Protein AF-A0A1M5BVP9-F1 (afdb_monomer)

Nearest PDB structures (foldseek):
  1k90-assembly1_B  TM=4.520E-01  e=4.157E+00  Bacillus anthracis

InterPro domains:
  IPR059270 Domain of unknown function DUF8226 [PF26677] (107-232)

Foldseek 3Di:
DPPVLVVLLVVLVVLLVLLVVLCVQQVEPLSVLVSVLSVVVSVVCVVDVPDDSVLNVVCCVQFRVLLSVLSVVLSVVLVVVVVVLVVLLVVLVVLLVVLVVVDDPCLVVVQVVLLVQQLVLLLVLVVCLVVVHQDGDCCSNVVNCVPPVVFFAAAPDDCVLQDDDDADFDDRPQATEGPVNNVLCVVLSSRKHWQHWHAYPNWIKTKIDRPPDPWIWIQTPVNNYIDIGDPVSVVVDDRHGTDTPSVVSSVVSVVVSVVSVVVSSVSSNDDDPLVVVLSVVSVVVSPPPCPVVCSVVDDDDPPSSCSSVVVVPPD

Sequence (315 aa):
MNDEAVNILSQSKRRLTKLKLLADFFENVDIISIYIKTDSIHTLFLENKTLDYSKLELFHLQYTDSLIELLTKIKRQKENDMLAVINEIDVNRKYISGFEEKQSYGFETDRKMYSGNFSHHLKRLYQDLTENKFTVNWDDVLYFHKKYAAEFYRSEVDEELLKPDAFPAYHYQDYQIERKLLGRLNIQNFKVRFMCGYAISGNEYELFKIFQSEDFFIFDLEGHKMYLTDPKKMEKLNTAPNESNRRIIINQLKKKNEELEEAMYERKRTLPEQVTAVLKDYIKNLENTDIISKIFDINEETNILRAMLNLNLNN

Mean predicted aligned error: 11.22 Å

Radius of gyration: 37.55 Å; Cα contacts (8 Å, |Δi|>4): 306; chains: 1; bounding box: 74×40×98 Å

Structure (mmCIF, N/CA/C/O backbone):
data_AF-A0A1M5BVP9-F1
#
_entry.id   AF-A0A1M5BVP9-F1
#
loop_
_atom_site.group_PDB
_atom_site.id
_atom_site.type_symbol
_atom_site.label_atom_id
_atom_site.label_alt_id
_atom_site.label_comp_id
_atom_site.label_asym_id
_atom_site.label_entity_id
_atom_site.label_seq_id
_atom_site.pdbx_PDB_ins_code
_atom_site.Cartn_x
_atom_site.Cartn_y
_atom_site.Cartn_z
_atom_site.occupancy
_atom_site.B_iso_or_equiv
_atom_site.auth_seq_id
_atom_site.auth_comp_id
_atom_site.auth_asym_id
_atom_site.auth_atom_id
_atom_site.pdbx_PDB_model_num
ATOM 1 N N . MET A 1 1 ? 32.935 23.050 -52.239 1.00 58.62 1 MET A N 1
ATOM 2 C CA . MET A 1 1 ? 32.651 21.653 -51.844 1.00 58.62 1 MET A CA 1
ATOM 3 C C . MET A 1 1 ? 31.724 21.097 -52.898 1.00 58.62 1 MET A C 1
ATOM 5 O O . MET A 1 1 ? 30.868 21.848 -53.338 1.00 58.62 1 MET A O 1
ATOM 9 N N . ASN A 1 2 ? 31.942 19.859 -53.336 1.00 73.81 2 ASN A N 1
ATOM 10 C CA . ASN A 1 2 ? 31.044 19.181 -54.270 1.00 73.81 2 ASN A CA 1
ATOM 11 C C . ASN A 1 2 ? 29.637 19.078 -53.636 1.00 73.81 2 ASN A C 1
ATOM 13 O O . ASN A 1 2 ? 29.553 18.807 -52.435 1.00 73.81 2 ASN A O 1
ATOM 17 N N . ASP A 1 3 ? 28.562 19.306 -54.396 1.00 79.12 3 ASP A N 1
ATOM 18 C CA . ASP A 1 3 ? 27.173 19.277 -53.887 1.00 79.12 3 ASP A CA 1
ATOM 19 C C . ASP A 1 3 ? 26.833 17.926 -53.230 1.00 79.12 3 ASP A C 1
ATOM 21 O O . ASP A 1 3 ? 26.111 17.851 -52.234 1.00 79.12 3 ASP A O 1
ATOM 25 N N . GLU A 1 4 ? 27.450 16.857 -53.728 1.00 81.88 4 GLU A N 1
ATOM 26 C CA . GLU A 1 4 ? 27.368 15.504 -53.184 1.00 81.88 4 GLU A CA 1
ATOM 27 C C . GLU A 1 4 ? 27.944 15.389 -51.760 1.00 81.88 4 GLU A C 1
ATOM 29 O O . GLU A 1 4 ? 27.306 14.821 -50.874 1.00 81.88 4 GLU A O 1
ATOM 34 N N . ALA A 1 5 ? 29.095 16.013 -51.489 1.00 83.25 5 ALA A N 1
ATOM 35 C CA . ALA A 1 5 ? 29.716 16.010 -50.162 1.00 83.25 5 ALA A CA 1
ATOM 36 C C . ALA A 1 5 ? 28.863 16.761 -49.127 1.00 83.25 5 ALA A C 1
ATOM 38 O O . ALA A 1 5 ? 28.745 16.340 -47.975 1.00 83.25 5 ALA A O 1
ATOM 39 N N . VAL A 1 6 ? 28.236 17.868 -49.543 1.00 87.25 6 VAL A N 1
ATOM 40 C CA . VAL A 1 6 ? 27.310 18.636 -48.697 1.00 87.25 6 VAL A CA 1
ATOM 41 C C . VAL A 1 6 ? 26.083 17.792 -48.342 1.00 87.25 6 VAL A C 1
ATOM 43 O O . VAL A 1 6 ? 25.646 17.788 -47.188 1.00 87.25 6 VAL A O 1
ATOM 46 N N . ASN A 1 7 ? 25.550 17.043 -49.310 1.00 91.00 7 ASN A N 1
ATOM 47 C CA . ASN A 1 7 ? 24.419 16.148 -49.090 1.00 91.00 7 ASN A CA 1
ATOM 48 C C . ASN A 1 7 ? 24.773 15.008 -48.116 1.00 91.00 7 ASN A C 1
ATOM 50 O O . ASN A 1 7 ? 24.062 14.817 -47.127 1.00 91.00 7 ASN A O 1
ATOM 54 N N . ILE A 1 8 ? 25.897 14.313 -48.325 1.00 89.50 8 ILE A N 1
ATOM 55 C CA . ILE A 1 8 ? 26.344 13.203 -47.462 1.00 89.50 8 ILE A CA 1
ATOM 56 C C . ILE A 1 8 ? 26.551 13.671 -46.015 1.00 89.50 8 ILE A C 1
ATOM 58 O O . ILE A 1 8 ? 26.038 13.053 -45.081 1.00 89.50 8 ILE A O 1
ATOM 62 N N . LEU A 1 9 ? 27.226 14.806 -45.799 1.00 90.31 9 LEU A N 1
ATOM 63 C CA . LEU A 1 9 ? 27.411 15.366 -44.454 1.00 90.31 9 LEU A CA 1
ATOM 64 C C . LEU A 1 9 ? 26.076 15.719 -43.781 1.00 90.31 9 LEU A C 1
ATOM 66 O O . LEU A 1 9 ? 25.890 15.468 -42.588 1.00 90.31 9 LEU A O 1
ATOM 70 N N . SER A 1 10 ? 25.118 16.261 -44.537 1.00 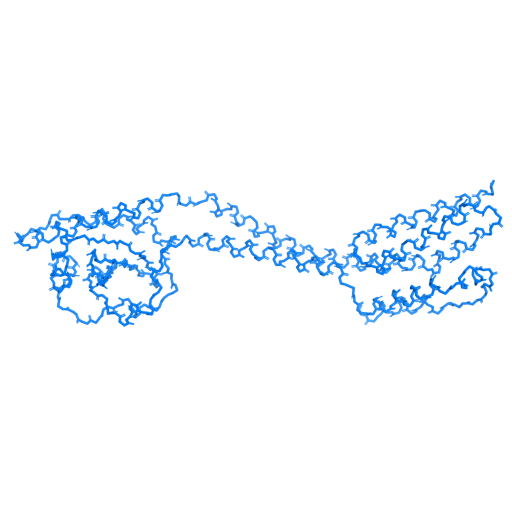93.25 10 SER A N 1
ATOM 71 C CA . SER A 1 10 ? 23.777 16.552 -44.020 1.00 93.25 10 SER A CA 1
ATOM 72 C C . SER A 1 10 ? 23.041 15.279 -43.586 1.00 93.25 10 SER A C 1
ATOM 74 O O . SER A 1 10 ? 22.445 15.235 -42.505 1.00 93.25 10 SER A O 1
ATOM 76 N N . GLN A 1 11 ? 23.112 14.214 -44.388 1.00 93.12 11 GLN A N 1
ATOM 77 C CA . GLN A 1 11 ? 22.495 12.923 -44.068 1.00 93.12 11 GLN A CA 1
ATOM 78 C C . GLN A 1 11 ? 23.166 12.240 -42.874 1.00 93.12 11 GLN A C 1
ATOM 80 O O . GLN A 1 11 ? 22.475 11.770 -41.968 1.00 93.12 11 GLN A O 1
ATOM 85 N N . SER A 1 12 ? 24.496 12.266 -42.817 1.00 93.25 12 SER A N 1
ATOM 86 C CA . SER A 1 12 ? 25.286 11.805 -41.675 1.00 93.25 12 SER A CA 1
ATOM 87 C C . SER A 1 12 ? 24.832 12.474 -40.368 1.00 93.25 12 SER A C 1
ATOM 89 O O . SER A 1 12 ? 24.485 11.793 -39.400 1.00 93.25 12 SER A O 1
ATOM 91 N N . LYS A 1 13 ? 24.659 13.803 -40.368 1.00 94.38 13 LYS A N 1
ATOM 92 C CA . LYS A 1 13 ? 24.144 14.550 -39.207 1.00 94.38 13 LYS A CA 1
ATOM 93 C C . LYS A 1 13 ? 22.719 14.142 -38.802 1.00 94.38 13 LYS A C 1
ATOM 95 O O . LYS A 1 13 ? 22.396 14.078 -37.612 1.00 94.38 13 LYS A O 1
ATOM 100 N N . ARG A 1 14 ? 21.847 13.835 -39.771 1.00 95.69 14 ARG A N 1
ATOM 101 C CA . ARG A 1 14 ? 20.493 13.313 -39.491 1.00 95.69 14 ARG A CA 1
ATOM 102 C C . ARG A 1 14 ? 20.544 11.939 -38.818 1.00 95.69 14 ARG A C 1
ATOM 104 O O . ARG A 1 14 ? 19.781 11.709 -37.880 1.00 95.69 14 ARG A O 1
ATOM 111 N N . ARG A 1 15 ? 21.438 11.046 -39.257 1.00 94.75 15 ARG A N 1
ATOM 112 C CA . ARG A 1 15 ? 21.651 9.726 -38.632 1.00 94.75 15 ARG A CA 1
ATOM 113 C C . ARG A 1 15 ? 22.170 9.866 -37.203 1.00 94.75 15 ARG A C 1
ATOM 115 O O . ARG A 1 15 ? 21.601 9.259 -36.301 1.00 94.75 15 ARG A O 1
ATOM 122 N N . LEU A 1 16 ? 23.146 10.747 -36.977 1.00 95.25 16 LEU A N 1
ATOM 123 C CA . LEU A 1 16 ? 23.653 11.062 -35.637 1.00 95.25 16 LEU A CA 1
ATOM 124 C C . LEU A 1 16 ? 22.563 11.571 -34.698 1.00 95.25 16 LEU A C 1
ATOM 126 O O . LEU A 1 16 ? 22.487 11.137 -33.555 1.00 95.25 16 LEU A O 1
ATOM 130 N N . THR A 1 17 ? 21.673 12.433 -35.190 1.00 96.44 17 THR A N 1
ATOM 131 C CA . THR A 1 17 ? 20.549 12.937 -34.387 1.00 96.44 17 THR A CA 1
ATOM 132 C C . THR A 1 17 ? 19.628 11.797 -33.941 1.00 96.44 17 THR A C 1
ATOM 134 O O . THR A 1 17 ? 19.237 11.739 -32.778 1.00 96.44 17 THR A O 1
ATOM 137 N N . LYS A 1 18 ? 19.311 10.853 -34.839 1.00 95.81 18 LYS A N 1
ATOM 138 C CA . LYS A 1 18 ? 18.511 9.666 -34.494 1.00 95.81 18 LYS A CA 1
ATOM 139 C C . LYS A 1 18 ? 19.230 8.768 -33.489 1.00 95.81 18 LYS A C 1
ATOM 141 O O . LYS A 1 18 ? 18.615 8.333 -32.520 1.00 95.81 18 LYS A O 1
ATOM 146 N N . LEU A 1 19 ? 20.520 8.512 -33.705 1.00 93.94 19 LEU A N 1
ATOM 147 C CA . LEU A 1 19 ? 21.328 7.684 -32.813 1.00 93.94 19 LEU A CA 1
ATOM 148 C C . LEU A 1 19 ? 21.453 8.311 -31.418 1.00 93.94 19 LEU A C 1
ATOM 150 O O . LEU A 1 19 ? 21.352 7.591 -30.431 1.00 93.94 19 LEU A O 1
ATOM 154 N N . LYS A 1 20 ? 21.573 9.641 -31.329 1.00 95.56 20 LYS A N 1
ATOM 155 C CA . LYS A 1 20 ? 21.568 10.379 -30.061 1.00 95.56 20 LYS A CA 1
ATOM 156 C C . LYS A 1 20 ? 20.273 10.163 -29.282 1.00 95.56 20 LYS A C 1
ATOM 158 O O . LYS A 1 20 ? 20.323 9.779 -28.124 1.00 95.56 20 LYS A O 1
ATOM 163 N N . LEU A 1 21 ? 19.118 10.334 -29.931 1.00 95.94 21 LEU A N 1
ATOM 164 C CA . LEU A 1 21 ? 17.814 10.111 -29.293 1.00 95.94 21 LEU A CA 1
ATOM 165 C C . LEU A 1 21 ? 17.655 8.673 -28.779 1.00 95.94 21 LEU A C 1
ATOM 167 O O . LEU A 1 21 ? 17.033 8.448 -27.745 1.00 95.94 21 LEU A O 1
ATOM 171 N N . LEU A 1 22 ? 18.209 7.694 -29.501 1.00 94.06 22 LEU A N 1
ATOM 172 C CA . LEU A 1 22 ? 18.225 6.299 -29.064 1.00 94.06 22 LEU A CA 1
ATOM 173 C C . LEU A 1 22 ? 19.179 6.098 -27.879 1.00 94.06 22 LEU A C 1
ATOM 175 O O . LEU A 1 22 ? 18.798 5.443 -26.916 1.00 94.06 22 LEU A O 1
ATOM 179 N N . ALA A 1 23 ? 20.376 6.685 -27.909 1.00 92.94 23 ALA A N 1
ATOM 180 C CA . ALA A 1 23 ? 21.320 6.642 -26.794 1.00 92.94 23 ALA A CA 1
ATOM 181 C C . ALA A 1 23 ? 20.721 7.255 -25.517 1.00 92.94 23 ALA A C 1
ATOM 183 O O . ALA A 1 23 ? 20.777 6.627 -24.461 1.00 92.94 23 ALA A O 1
ATOM 184 N N . ASP A 1 24 ? 20.066 8.412 -25.639 1.00 93.44 24 ASP A N 1
ATOM 185 C CA . ASP A 1 24 ? 19.365 9.089 -24.544 1.00 93.44 24 ASP A CA 1
ATOM 186 C C . ASP A 1 24 ? 18.175 8.257 -24.030 1.00 93.44 24 ASP A C 1
ATOM 188 O O . ASP A 1 24 ? 17.891 8.241 -22.836 1.00 93.44 24 ASP A O 1
ATOM 192 N N . PHE A 1 25 ? 17.476 7.531 -24.912 1.00 93.19 25 PHE A N 1
ATOM 193 C CA . PHE A 1 25 ? 16.406 6.624 -24.498 1.00 93.19 25 PHE A CA 1
ATOM 194 C C . PHE A 1 25 ? 16.932 5.382 -23.780 1.00 93.19 25 PHE A C 1
ATOM 196 O O . PHE A 1 25 ? 16.303 4.939 -22.836 1.00 93.19 25 PHE A O 1
ATOM 203 N N . PHE A 1 26 ? 18.023 4.758 -24.212 1.00 91.12 26 PHE A N 1
ATOM 204 C CA . PHE A 1 26 ? 18.490 3.531 -23.557 1.00 91.12 26 PHE A CA 1
ATOM 205 C C . PHE A 1 26 ? 19.353 3.801 -22.326 1.00 91.12 26 PHE A C 1
ATOM 207 O O . PHE A 1 26 ? 19.448 2.926 -21.470 1.00 91.12 26 PHE A O 1
ATOM 214 N N . GLU A 1 27 ? 19.992 4.973 -22.248 1.00 91.12 27 GLU A N 1
ATOM 215 C CA . GLU A 1 27 ? 20.934 5.353 -21.184 1.00 91.12 27 GLU A CA 1
ATOM 216 C C . GLU A 1 27 ? 22.003 4.274 -20.928 1.00 91.12 27 GLU A C 1
ATOM 218 O O . GLU A 1 27 ? 22.479 4.067 -19.812 1.00 91.12 27 GLU A O 1
ATOM 223 N N . ASN A 1 28 ? 22.356 3.543 -21.986 1.00 90.06 28 ASN A N 1
ATOM 224 C CA . ASN A 1 28 ? 23.252 2.403 -21.938 1.00 90.06 28 ASN A CA 1
ATOM 225 C C . ASN A 1 28 ? 24.654 2.828 -22.390 1.00 90.06 28 ASN A C 1
ATOM 227 O O . ASN A 1 28 ? 24.812 3.450 -23.442 1.00 90.06 28 ASN A O 1
ATOM 231 N N . VAL A 1 29 ? 25.670 2.460 -21.605 1.00 89.62 29 VAL A N 1
ATOM 232 C CA . VAL A 1 29 ? 27.068 2.870 -21.815 1.00 89.62 29 VAL A CA 1
ATOM 233 C C . VAL A 1 29 ? 27.592 2.471 -23.198 1.00 89.62 29 VAL A C 1
ATOM 235 O O . VAL A 1 29 ? 28.258 3.277 -23.848 1.00 89.62 29 VAL A O 1
ATOM 238 N N . ASP A 1 30 ? 27.250 1.276 -23.682 1.00 88.38 30 ASP A N 1
ATOM 239 C CA . ASP A 1 30 ? 27.723 0.771 -24.972 1.00 88.38 30 ASP A CA 1
ATOM 240 C C . ASP A 1 30 ? 27.124 1.583 -26.132 1.00 88.38 30 ASP A C 1
ATOM 242 O O . ASP A 1 30 ? 27.839 2.019 -27.035 1.00 88.38 30 ASP A O 1
ATOM 246 N N . ILE A 1 31 ? 25.820 1.880 -26.078 1.00 89.94 31 ILE A N 1
ATOM 247 C CA . ILE A 1 31 ? 25.140 2.694 -27.102 1.00 89.94 31 ILE A CA 1
ATOM 248 C C . ILE A 1 31 ? 25.674 4.133 -27.099 1.00 89.94 31 ILE A C 1
ATOM 250 O O . ILE A 1 31 ? 25.921 4.704 -28.164 1.00 89.94 31 ILE A O 1
ATOM 254 N N . ILE A 1 32 ? 25.891 4.715 -25.915 1.00 91.38 32 ILE A N 1
ATOM 255 C CA . ILE A 1 32 ? 26.468 6.059 -25.773 1.00 91.38 32 ILE A CA 1
ATOM 256 C C . ILE A 1 32 ? 27.887 6.097 -26.361 1.00 91.38 32 ILE A C 1
ATOM 258 O O . ILE A 1 32 ? 28.214 7.013 -27.117 1.00 91.38 32 ILE A O 1
ATOM 262 N N . SER A 1 33 ? 28.713 5.083 -26.083 1.00 90.12 33 SER A N 1
ATOM 263 C CA . SER A 1 33 ? 30.064 4.952 -26.647 1.00 90.12 33 SER A CA 1
ATOM 264 C C . SER A 1 33 ? 30.040 4.896 -28.179 1.00 90.12 33 SER A C 1
ATOM 266 O O . SER A 1 33 ? 30.785 5.615 -28.850 1.00 90.12 33 SER A O 1
ATOM 268 N N . ILE A 1 34 ? 29.123 4.111 -28.752 1.00 88.69 34 ILE A N 1
ATOM 269 C CA . ILE A 1 34 ? 28.922 4.023 -30.203 1.00 88.69 34 ILE A CA 1
ATOM 270 C C . ILE A 1 34 ? 28.531 5.377 -30.801 1.00 88.69 34 ILE A C 1
ATOM 272 O O . ILE A 1 34 ? 29.088 5.776 -31.829 1.00 88.69 34 ILE A O 1
ATOM 276 N N . TYR A 1 35 ? 27.600 6.093 -30.167 1.00 93.19 35 TYR A N 1
ATOM 277 C CA . TYR A 1 35 ? 27.202 7.430 -30.598 1.00 93.19 35 TYR A CA 1
ATOM 278 C C . TYR A 1 35 ? 28.404 8.384 -30.644 1.00 93.19 35 TYR A C 1
ATOM 280 O O . TYR A 1 35 ? 28.656 8.981 -31.690 1.00 93.19 35 TYR A O 1
ATOM 288 N N . ILE A 1 36 ? 29.186 8.461 -29.560 1.00 90.38 36 ILE A N 1
ATOM 289 C CA . ILE A 1 36 ? 30.362 9.343 -29.459 1.00 90.38 36 ILE A CA 1
ATOM 290 C C . ILE A 1 36 ? 31.377 9.044 -30.570 1.00 90.38 36 ILE A C 1
ATOM 292 O O . ILE A 1 36 ? 31.907 9.960 -31.201 1.00 90.38 36 ILE A O 1
ATOM 296 N N . LYS A 1 37 ? 31.637 7.763 -30.852 1.00 87.94 37 LYS A N 1
ATOM 297 C CA . LYS A 1 37 ? 32.575 7.368 -31.916 1.00 87.94 37 LYS A CA 1
ATOM 298 C C . LYS A 1 37 ? 32.053 7.702 -33.305 1.00 87.94 37 LYS A C 1
ATOM 300 O O . LYS A 1 37 ? 32.804 8.202 -34.136 1.00 87.94 37 LYS A O 1
ATOM 305 N N . THR A 1 38 ? 30.766 7.474 -33.547 1.00 89.62 38 THR A N 1
ATOM 306 C CA . THR A 1 38 ? 30.117 7.816 -34.822 1.00 89.62 38 THR A CA 1
ATOM 307 C C . THR A 1 38 ? 30.162 9.333 -35.064 1.00 89.62 38 THR A C 1
ATOM 309 O O . THR A 1 38 ? 30.444 9.769 -36.179 1.00 89.62 38 THR A O 1
ATOM 312 N N . ASP A 1 39 ? 29.945 10.142 -34.021 1.00 92.25 39 ASP A N 1
ATOM 313 C CA . ASP A 1 39 ? 30.032 11.611 -34.071 1.00 92.25 39 ASP A CA 1
ATOM 314 C C . ASP A 1 39 ? 31.471 12.098 -34.308 1.00 92.25 39 ASP A C 1
ATOM 316 O O . ASP A 1 39 ? 31.718 13.009 -35.101 1.00 92.25 39 ASP A O 1
ATOM 320 N N . SER A 1 40 ? 32.445 11.416 -33.701 1.00 88.62 40 SER A N 1
ATOM 321 C CA . SER A 1 40 ? 33.870 11.678 -33.930 1.00 88.62 40 SER A CA 1
ATOM 322 C C . SER A 1 40 ? 34.271 11.400 -35.386 1.00 88.62 40 SER A C 1
ATOM 324 O O . SER A 1 40 ? 34.960 12.216 -35.998 1.00 88.62 40 SER A O 1
ATOM 326 N N . ILE A 1 41 ? 33.793 10.295 -35.977 1.00 86.88 41 ILE A N 1
ATOM 327 C CA . ILE A 1 41 ? 34.005 9.976 -37.401 1.00 86.88 41 ILE A CA 1
ATOM 328 C C . ILE A 1 41 ? 33.385 11.063 -38.287 1.00 86.88 41 ILE A C 1
ATOM 330 O O . ILE A 1 41 ? 34.056 11.581 -39.175 1.00 86.88 41 ILE A O 1
ATOM 334 N N . HIS A 1 42 ? 32.136 11.464 -38.034 1.00 90.00 42 HIS A N 1
ATOM 335 C CA . HIS A 1 42 ? 31.496 12.553 -38.780 1.00 90.00 42 HIS A CA 1
ATOM 336 C C . HIS A 1 42 ? 32.310 13.852 -38.724 1.00 90.00 42 HIS A C 1
ATOM 338 O O . HIS A 1 42 ? 32.553 14.477 -39.757 1.00 90.00 42 HIS A O 1
ATOM 344 N N . THR A 1 43 ? 32.758 14.234 -37.526 1.00 89.44 43 THR A N 1
ATOM 345 C CA . THR A 1 43 ? 33.544 15.453 -37.297 1.00 89.44 43 THR A CA 1
ATOM 346 C C . THR A 1 43 ? 34.861 15.416 -38.074 1.00 89.44 43 THR A C 1
ATOM 348 O O . THR A 1 43 ? 35.208 16.390 -38.739 1.00 89.44 43 THR A O 1
ATOM 351 N N . LEU A 1 44 ? 35.535 14.264 -38.122 1.00 87.19 44 LEU A N 1
ATOM 352 C CA . LEU A 1 44 ? 36.759 14.078 -38.904 1.00 87.19 44 LEU A CA 1
ATOM 353 C C . LEU A 1 44 ? 36.547 14.330 -40.410 1.00 87.19 44 LEU A C 1
ATOM 355 O O . LEU A 1 44 ? 37.388 14.970 -41.045 1.00 87.19 44 LEU A O 1
ATOM 359 N N . PHE A 1 45 ? 35.427 13.881 -40.984 1.00 88.00 45 PHE A N 1
ATOM 360 C CA . PHE A 1 45 ? 35.070 14.155 -42.386 1.00 88.00 45 PHE A CA 1
ATOM 361 C C . PHE A 1 45 ? 34.598 15.597 -42.625 1.00 88.00 45 PHE A C 1
ATOM 363 O O . PHE A 1 45 ? 34.765 16.139 -43.722 1.00 88.00 45 PHE A O 1
ATOM 370 N N . LEU A 1 46 ? 34.011 16.236 -41.612 1.00 87.38 46 LEU A N 1
ATOM 371 C CA . LEU A 1 46 ? 33.622 17.644 -41.670 1.00 87.38 46 LEU A CA 1
ATOM 372 C C . LEU A 1 46 ? 34.853 18.565 -41.706 1.00 87.38 46 LEU A C 1
ATOM 374 O O . LEU A 1 46 ? 34.878 19.532 -42.472 1.00 87.38 46 LEU A O 1
ATOM 378 N N . GLU A 1 47 ? 35.871 18.254 -40.904 1.00 88.25 47 GLU A N 1
ATOM 379 C CA . GLU A 1 47 ? 37.102 19.040 -40.778 1.00 88.25 47 GLU A CA 1
ATOM 380 C C . GLU A 1 47 ? 38.075 18.812 -41.949 1.00 88.25 47 GLU A C 1
ATOM 382 O O . GLU A 1 47 ? 38.730 19.755 -42.401 1.00 88.25 47 GLU A O 1
ATOM 387 N N . ASN A 1 48 ? 38.129 17.596 -42.508 1.00 84.56 48 ASN A N 1
ATOM 388 C CA . ASN A 1 48 ? 39.084 17.227 -43.558 1.00 84.56 48 ASN A CA 1
ATOM 389 C C . ASN A 1 48 ? 38.429 17.102 -44.943 1.00 84.56 48 ASN A C 1
ATOM 391 O O . ASN A 1 48 ? 37.968 16.039 -45.354 1.00 84.56 48 ASN A O 1
ATOM 395 N N . LYS A 1 49 ? 38.473 18.189 -45.723 1.00 79.25 49 LYS A N 1
ATOM 396 C CA . LYS A 1 49 ? 37.865 18.265 -47.071 1.00 79.25 49 LYS A CA 1
ATOM 397 C C . LYS A 1 49 ? 38.572 17.446 -48.159 1.00 79.25 49 LYS A C 1
ATOM 399 O O . LYS A 1 49 ? 38.096 17.414 -49.290 1.00 79.25 49 LYS A O 1
ATOM 404 N N . THR A 1 50 ? 39.717 16.844 -47.847 1.00 79.62 50 THR A N 1
ATOM 405 C CA . THR A 1 50 ? 40.495 15.983 -48.753 1.00 79.62 50 THR A CA 1
ATOM 406 C C . THR A 1 50 ? 40.034 14.527 -48.729 1.00 79.62 50 THR A C 1
ATOM 408 O O . THR A 1 50 ? 40.478 13.735 -49.557 1.00 79.62 50 THR A O 1
ATOM 411 N N . LEU A 1 51 ? 39.166 14.169 -47.782 1.00 80.44 51 LEU A N 1
ATOM 412 C CA . LEU A 1 51 ? 38.634 12.823 -47.633 1.00 80.44 51 LEU A CA 1
ATOM 413 C C . LEU A 1 51 ? 37.539 12.534 -48.662 1.00 80.44 51 LEU A C 1
ATOM 415 O O . LEU A 1 51 ? 36.760 13.409 -49.038 1.00 80.44 51 LEU A O 1
ATOM 419 N N . ASP A 1 52 ? 37.461 11.275 -49.088 1.00 83.69 52 ASP A N 1
ATOM 420 C CA . ASP A 1 52 ? 36.393 10.796 -49.963 1.00 83.69 52 ASP A CA 1
ATOM 421 C C . ASP A 1 52 ? 35.106 10.593 -49.156 1.00 83.69 52 ASP A C 1
ATOM 423 O O . ASP A 1 52 ? 34.969 9.628 -48.412 1.00 83.69 52 ASP A O 1
ATOM 427 N N . TYR A 1 53 ? 34.148 11.505 -49.305 1.00 85.75 53 TYR A N 1
ATOM 428 C CA . TYR A 1 53 ? 32.874 11.470 -48.583 1.00 85.75 53 TYR A CA 1
ATOM 429 C C . TYR A 1 53 ? 32.033 10.215 -48.867 1.00 85.75 53 TYR A C 1
ATOM 431 O O . TYR A 1 53 ? 31.232 9.830 -48.015 1.00 85.75 53 TYR A O 1
ATOM 439 N N . SER A 1 54 ? 32.244 9.523 -49.991 1.00 83.75 54 SER A N 1
ATOM 440 C CA . SER A 1 54 ? 31.558 8.259 -50.312 1.00 83.75 54 SER A CA 1
ATOM 441 C C . SER A 1 54 ? 31.834 7.186 -49.256 1.00 83.75 54 SER A C 1
ATOM 443 O O . SER A 1 54 ? 30.977 6.364 -48.940 1.00 83.75 54 SER A O 1
ATOM 445 N N . LYS A 1 55 ? 33.017 7.239 -48.642 1.00 82.50 55 LYS A N 1
ATOM 446 C CA . LYS A 1 55 ? 33.434 6.348 -47.559 1.00 82.50 55 LYS A CA 1
ATOM 447 C C . LYS A 1 55 ? 32.660 6.566 -46.263 1.00 82.50 55 LYS A C 1
ATOM 449 O O . LYS A 1 55 ? 32.338 5.600 -45.574 1.00 82.50 55 LYS A O 1
ATOM 454 N N . LEU A 1 56 ? 32.319 7.817 -45.951 1.00 84.94 56 LEU A N 1
ATOM 455 C CA . LEU A 1 56 ? 31.451 8.137 -44.817 1.00 84.94 56 LEU A CA 1
ATOM 456 C C . LEU A 1 56 ? 30.037 7.590 -45.042 1.00 84.94 56 LEU A C 1
ATOM 458 O O . LEU A 1 56 ? 29.431 7.043 -44.122 1.00 84.94 56 LEU A O 1
ATOM 462 N N . GLU A 1 57 ? 29.522 7.702 -46.268 1.00 85.81 57 GLU A N 1
ATOM 463 C CA . GLU A 1 57 ? 28.210 7.148 -46.609 1.00 85.81 57 GLU A CA 1
ATOM 464 C C . GLU A 1 57 ? 28.209 5.615 -46.534 1.00 85.81 57 GLU A C 1
ATOM 466 O O . GLU A 1 57 ? 27.314 5.038 -45.919 1.00 85.81 57 GLU A O 1
ATOM 471 N N . LEU A 1 58 ? 29.247 4.950 -47.056 1.00 81.38 58 LEU A N 1
ATOM 472 C CA . LEU A 1 58 ? 29.412 3.497 -46.932 1.00 81.38 58 LEU A CA 1
ATOM 473 C C . LEU A 1 58 ? 29.456 3.043 -45.471 1.00 81.38 58 LEU A C 1
ATOM 475 O O . LEU A 1 58 ? 28.774 2.083 -45.114 1.00 81.38 58 LEU A O 1
ATOM 479 N N . PHE A 1 59 ? 30.196 3.754 -44.617 1.00 82.56 59 PHE A N 1
ATOM 480 C CA . PHE A 1 59 ? 30.208 3.487 -43.182 1.00 82.56 59 PHE A CA 1
ATOM 481 C C . PHE A 1 59 ? 28.794 3.564 -42.589 1.00 82.56 59 PHE A C 1
ATOM 483 O O . PHE A 1 59 ? 28.365 2.656 -41.876 1.00 82.56 59 PHE A O 1
ATOM 490 N N . HIS A 1 60 ? 28.026 4.605 -42.908 1.00 85.88 60 HIS A N 1
ATOM 491 C CA . HIS A 1 60 ? 26.669 4.728 -42.389 1.00 85.88 60 HIS A CA 1
ATOM 492 C C . HIS A 1 60 ? 25.732 3.621 -42.870 1.00 85.88 60 HIS A C 1
ATOM 494 O O . HIS A 1 60 ? 25.008 3.060 -42.046 1.00 85.88 60 HIS A O 1
ATOM 500 N N . LEU A 1 61 ? 25.781 3.274 -44.157 1.00 81.06 61 LEU A N 1
ATOM 501 C CA . LEU A 1 61 ? 24.963 2.206 -44.731 1.00 81.06 61 LEU A CA 1
ATOM 502 C C . LEU A 1 61 ? 25.286 0.842 -44.110 1.00 81.06 61 LEU A C 1
ATOM 504 O O . LEU A 1 61 ? 24.383 0.062 -43.810 1.00 81.06 61 LEU A O 1
ATOM 508 N N . GLN A 1 62 ? 26.569 0.556 -43.890 1.00 73.00 62 GLN A N 1
ATOM 509 C CA . GLN A 1 62 ? 27.017 -0.726 -43.345 1.00 73.00 62 GLN A CA 1
ATOM 510 C C . GLN A 1 62 ? 26.788 -0.844 -41.834 1.00 73.00 62 GLN A C 1
ATOM 512 O O . GLN A 1 62 ? 26.493 -1.930 -41.341 1.00 73.00 62 GLN A O 1
ATOM 517 N N . TYR A 1 63 ? 26.927 0.253 -41.092 1.00 75.50 63 TYR A N 1
ATOM 518 C CA . TYR A 1 63 ? 27.047 0.198 -39.634 1.00 75.50 63 TYR A CA 1
ATOM 519 C C . TYR A 1 63 ? 25.947 0.984 -38.922 1.00 75.50 63 TYR A C 1
ATOM 521 O O . TYR A 1 63 ? 25.233 0.444 -38.077 1.00 75.50 63 TYR A O 1
ATOM 529 N N . THR A 1 64 ? 25.779 2.261 -39.262 1.00 83.81 64 THR A N 1
ATOM 530 C CA . THR A 1 64 ? 24.892 3.158 -38.509 1.00 83.81 64 THR A CA 1
ATOM 531 C C . THR A 1 64 ? 23.412 2.878 -38.763 1.00 83.81 64 THR A C 1
ATOM 533 O O . THR A 1 64 ? 22.630 2.853 -37.814 1.00 83.81 64 THR A O 1
ATOM 536 N N . ASP A 1 65 ? 23.013 2.651 -40.015 1.00 84.31 65 ASP A N 1
ATOM 537 C CA . ASP A 1 65 ? 21.600 2.500 -40.381 1.00 84.31 65 ASP A CA 1
ATOM 538 C C . ASP A 1 65 ? 21.002 1.206 -39.804 1.00 84.31 65 ASP A C 1
ATOM 540 O O . ASP A 1 65 ? 19.927 1.238 -39.199 1.00 84.31 65 ASP A O 1
ATOM 544 N N . SER A 1 66 ? 21.748 0.098 -39.873 1.00 78.38 66 SER A N 1
ATOM 545 C CA . SER A 1 66 ? 21.338 -1.193 -39.296 1.00 78.38 66 SER A CA 1
ATOM 546 C C . SER A 1 66 ? 21.219 -1.136 -37.769 1.00 78.38 66 SER A C 1
ATOM 548 O O . SER A 1 66 ? 20.271 -1.667 -37.186 1.00 78.38 66 SER A O 1
ATOM 550 N N . LEU A 1 67 ? 22.148 -0.441 -37.102 1.00 82.81 67 LEU A N 1
ATOM 551 C CA . LEU A 1 67 ? 22.087 -0.238 -35.657 1.00 82.81 67 LEU A CA 1
ATOM 552 C C . LEU A 1 67 ? 20.876 0.615 -35.254 1.00 82.81 67 LEU A C 1
ATOM 554 O O . LEU A 1 67 ? 20.171 0.274 -34.303 1.00 82.81 67 LEU A O 1
ATOM 558 N N . ILE A 1 68 ? 20.618 1.712 -35.975 1.00 88.62 68 ILE A N 1
ATOM 559 C CA . ILE A 1 68 ? 19.450 2.569 -35.733 1.00 88.62 68 ILE A CA 1
ATOM 560 C C . ILE A 1 68 ? 18.160 1.759 -35.874 1.00 88.62 68 ILE A C 1
ATOM 562 O O . ILE A 1 68 ? 17.269 1.897 -35.034 1.00 88.62 68 ILE A O 1
ATOM 566 N N . GLU A 1 69 ? 18.045 0.914 -36.898 1.00 86.06 69 GLU A N 1
ATOM 567 C CA . GLU A 1 69 ? 16.869 0.069 -37.110 1.00 86.06 69 GLU A CA 1
ATOM 568 C C . GLU A 1 69 ? 16.647 -0.907 -35.946 1.00 86.06 69 GLU A C 1
ATOM 570 O O . GLU A 1 69 ? 15.555 -0.936 -35.365 1.00 86.06 69 GLU A O 1
ATOM 575 N N . LEU A 1 70 ? 17.695 -1.634 -35.540 1.00 83.25 70 LEU A N 1
ATOM 576 C CA . LEU A 1 70 ? 17.651 -2.565 -34.411 1.00 83.25 70 LEU A CA 1
ATOM 577 C C . LEU A 1 70 ? 17.209 -1.866 -33.118 1.00 83.25 70 LEU A C 1
ATOM 579 O O . LEU A 1 70 ? 16.242 -2.283 -32.475 1.00 83.25 70 LEU A O 1
ATOM 583 N N . LEU A 1 71 ? 17.885 -0.774 -32.756 1.00 86.88 71 LEU A N 1
ATOM 584 C CA . LEU A 1 71 ? 17.586 -0.009 -31.547 1.00 86.88 71 LEU A CA 1
ATOM 585 C C . LEU A 1 71 ? 16.181 0.605 -31.590 1.00 86.88 71 LEU A C 1
ATOM 587 O O . LEU A 1 71 ? 15.495 0.633 -30.570 1.00 86.88 71 LEU A O 1
ATOM 591 N N . THR A 1 72 ? 15.710 1.043 -32.761 1.00 90.56 72 THR A N 1
ATOM 592 C CA . THR A 1 72 ? 14.343 1.562 -32.931 1.00 90.56 72 THR A CA 1
ATOM 593 C C . THR A 1 72 ? 13.296 0.473 -32.699 1.00 90.56 72 THR A C 1
ATOM 595 O O . THR A 1 72 ? 12.285 0.731 -32.043 1.00 90.56 72 THR A O 1
ATOM 598 N N . LYS A 1 73 ? 13.525 -0.749 -33.199 1.00 86.62 73 LYS A N 1
ATOM 599 C CA . LYS A 1 73 ? 12.619 -1.887 -32.981 1.00 86.62 73 LYS A CA 1
ATOM 600 C C . LYS A 1 73 ? 12.545 -2.254 -31.498 1.00 86.62 73 LYS A C 1
ATOM 602 O O . LYS A 1 73 ? 11.447 -2.354 -30.954 1.00 86.62 73 LYS A O 1
ATOM 607 N N . ILE A 1 74 ? 13.699 -2.361 -30.835 1.00 86.56 74 ILE A N 1
ATOM 608 C CA . ILE A 1 74 ? 13.779 -2.645 -29.394 1.00 86.56 74 ILE A CA 1
ATOM 609 C C . ILE A 1 74 ? 13.094 -1.535 -28.591 1.00 86.56 74 ILE A C 1
ATOM 611 O O . ILE A 1 74 ? 12.316 -1.825 -27.686 1.00 86.56 74 ILE A O 1
ATOM 615 N N . LYS A 1 75 ? 13.330 -0.263 -28.938 1.00 90.31 75 LYS A N 1
ATOM 616 C CA . LYS A 1 75 ? 12.696 0.883 -28.276 1.00 90.31 75 LYS A CA 1
ATOM 617 C C . LYS A 1 75 ? 11.175 0.789 -28.345 1.00 90.31 75 LYS A C 1
ATOM 619 O O . LYS A 1 75 ? 10.531 0.900 -27.312 1.00 90.31 75 LYS A O 1
ATOM 624 N N . ARG A 1 76 ? 10.608 0.518 -29.526 1.00 89.94 76 ARG A N 1
ATOM 625 C CA . ARG A 1 76 ? 9.152 0.360 -29.695 1.00 89.94 76 ARG A CA 1
ATOM 626 C C . ARG A 1 76 ? 8.584 -0.771 -28.844 1.00 89.94 76 ARG A C 1
ATOM 628 O O . ARG A 1 76 ? 7.534 -0.599 -28.238 1.00 89.94 76 ARG A O 1
ATOM 635 N N . GLN A 1 77 ? 9.270 -1.913 -28.801 1.00 86.94 77 GLN A N 1
ATOM 636 C CA . GLN A 1 77 ? 8.856 -3.036 -27.964 1.00 86.94 77 GLN A CA 1
ATOM 637 C C . GLN A 1 77 ? 8.830 -2.635 -26.485 1.00 86.94 77 GLN A C 1
ATOM 639 O O . GLN A 1 77 ? 7.814 -2.812 -25.823 1.00 86.94 77 GLN A O 1
ATOM 644 N N . LYS A 1 78 ? 9.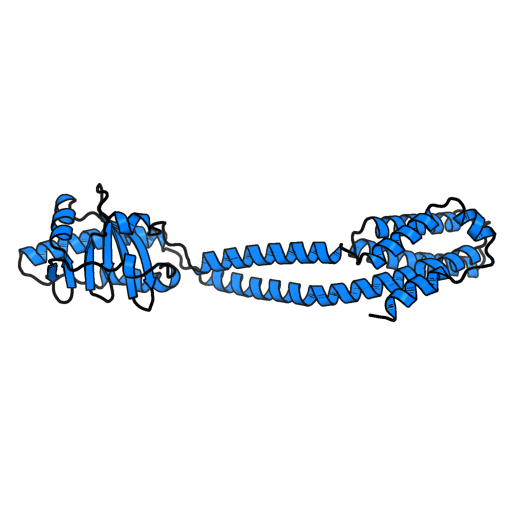901 -2.000 -25.996 1.00 88.25 78 LYS A N 1
ATOM 645 C CA . LYS A 1 78 ? 9.969 -1.527 -24.610 1.00 88.25 78 LYS A CA 1
ATOM 646 C C . LYS A 1 78 ? 8.928 -0.463 -24.293 1.00 88.25 78 LYS A C 1
ATOM 648 O O . LYS A 1 78 ? 8.316 -0.533 -23.239 1.00 88.25 78 LYS A O 1
ATOM 653 N N . GLU A 1 79 ? 8.706 0.501 -25.184 1.00 89.31 79 GLU A N 1
ATOM 654 C CA . GLU A 1 79 ? 7.672 1.524 -25.000 1.00 89.31 79 GLU A CA 1
ATOM 655 C C . GLU A 1 79 ? 6.290 0.882 -24.836 1.00 89.31 79 GLU A C 1
ATOM 657 O O . GLU A 1 79 ? 5.558 1.257 -23.924 1.00 89.31 79 GLU A O 1
ATOM 662 N N . ASN A 1 80 ? 5.965 -0.137 -25.637 1.00 87.50 80 ASN A N 1
ATOM 663 C CA . ASN A 1 80 ? 4.710 -0.877 -25.494 1.00 87.50 80 ASN A CA 1
ATOM 664 C C . ASN A 1 80 ? 4.612 -1.616 -24.150 1.00 87.50 80 ASN A C 1
ATOM 666 O O . ASN A 1 80 ? 3.572 -1.543 -23.496 1.00 87.50 80 ASN A O 1
ATOM 670 N N . ASP A 1 81 ? 5.684 -2.276 -23.709 1.00 83.19 81 ASP A N 1
ATOM 671 C CA . ASP A 1 81 ? 5.710 -2.974 -22.416 1.00 83.19 81 ASP A CA 1
ATOM 672 C C . ASP A 1 81 ? 5.586 -1.993 -21.234 1.00 83.19 81 ASP A C 1
ATOM 674 O O . ASP A 1 81 ? 4.932 -2.281 -20.230 1.00 83.19 81 ASP A O 1
ATOM 678 N N . MET A 1 82 ? 6.180 -0.802 -21.361 1.00 89.31 82 MET A N 1
ATOM 679 C CA . MET A 1 82 ? 6.112 0.265 -20.360 1.00 89.31 82 MET A CA 1
ATOM 680 C C . MET A 1 82 ? 4.712 0.883 -20.255 1.00 89.31 82 MET A C 1
ATOM 682 O O . MET A 1 82 ? 4.318 1.276 -19.159 1.00 89.31 82 MET A O 1
ATOM 686 N N . LEU A 1 83 ? 3.933 0.950 -21.345 1.00 89.62 83 LEU A N 1
ATOM 687 C CA . LEU A 1 83 ? 2.574 1.516 -21.317 1.00 89.62 83 LEU A CA 1
ATOM 688 C C . LEU A 1 83 ? 1.660 0.802 -20.314 1.00 89.62 83 LEU A C 1
ATOM 690 O O . LEU A 1 83 ? 0.865 1.457 -19.640 1.00 89.62 83 LEU A O 1
ATOM 694 N N . ALA A 1 84 ? 1.784 -0.521 -20.189 1.00 86.56 84 ALA A N 1
ATOM 695 C CA . ALA A 1 84 ? 1.007 -1.290 -19.220 1.00 86.56 84 ALA A CA 1
ATOM 696 C C . ALA A 1 84 ? 1.342 -0.883 -17.775 1.00 86.56 84 ALA A C 1
ATOM 698 O O . ALA A 1 84 ? 0.438 -0.663 -16.970 1.00 86.56 84 ALA A O 1
ATOM 699 N N . VAL A 1 85 ? 2.634 -0.717 -17.478 1.00 90.06 85 VAL A N 1
ATOM 700 C CA . VAL A 1 85 ? 3.128 -0.307 -16.155 1.00 90.06 85 VAL A CA 1
ATOM 701 C C . VAL A 1 85 ? 2.719 1.131 -15.831 1.00 90.06 85 VAL A C 1
ATOM 703 O O . VAL A 1 85 ? 2.241 1.399 -14.732 1.00 90.06 85 VAL A O 1
ATOM 706 N N . ILE A 1 86 ? 2.834 2.050 -16.795 1.00 92.38 86 ILE A N 1
ATOM 707 C CA . ILE A 1 86 ? 2.404 3.449 -16.638 1.00 92.38 86 ILE A CA 1
ATOM 708 C C . ILE A 1 86 ? 0.908 3.516 -16.324 1.00 92.38 86 ILE A C 1
ATOM 710 O O . ILE A 1 86 ? 0.503 4.219 -15.401 1.00 92.38 86 ILE A O 1
ATOM 714 N N . ASN A 1 87 ? 0.090 2.748 -17.047 1.00 93.69 87 ASN A N 1
ATOM 715 C CA . ASN A 1 87 ? -1.343 2.697 -16.790 1.00 93.69 87 ASN A CA 1
ATOM 716 C C . ASN A 1 87 ? -1.651 2.153 -15.383 1.00 93.69 87 ASN A C 1
ATOM 718 O O . ASN A 1 87 ? -2.503 2.702 -14.690 1.00 93.69 87 ASN A O 1
ATOM 722 N N . GLU A 1 88 ? -0.939 1.117 -14.926 1.00 92.56 88 GLU A N 1
ATOM 723 C CA . GLU A 1 88 ? -1.083 0.610 -13.555 1.00 92.56 88 GLU A CA 1
ATOM 724 C C . GLU A 1 88 ? -0.731 1.681 -12.509 1.00 92.56 88 GLU A C 1
ATOM 726 O O . GLU A 1 88 ? -1.501 1.901 -11.570 1.00 92.56 88 GLU A O 1
ATOM 731 N N . ILE A 1 89 ? 0.378 2.403 -12.699 1.00 94.06 89 ILE A N 1
ATOM 732 C CA . ILE A 1 89 ? 0.788 3.507 -11.820 1.00 94.06 89 ILE A CA 1
ATOM 733 C C . ILE A 1 89 ? -0.286 4.604 -11.782 1.00 94.06 89 ILE A C 1
ATOM 735 O O . ILE A 1 89 ? -0.654 5.075 -10.702 1.00 94.06 89 ILE A O 1
ATOM 739 N N . ASP A 1 90 ? -0.827 5.000 -12.934 1.00 95.00 90 ASP A N 1
ATOM 740 C CA . ASP A 1 90 ? -1.854 6.041 -13.022 1.00 95.00 90 ASP A CA 1
ATOM 741 C C . ASP A 1 90 ? -3.172 5.620 -12.361 1.00 95.00 90 ASP A C 1
ATOM 743 O O . ASP A 1 90 ? -3.820 6.425 -11.684 1.00 95.00 90 ASP A O 1
ATOM 747 N N . VAL A 1 91 ? -3.565 4.352 -12.506 1.00 95.31 91 VAL A N 1
ATOM 748 C CA . VAL A 1 91 ? -4.717 3.784 -11.795 1.00 95.31 91 VAL A CA 1
ATOM 749 C C . VAL A 1 91 ? -4.480 3.828 -10.284 1.00 95.31 91 VAL A C 1
ATOM 751 O O . VAL A 1 91 ? -5.331 4.338 -9.552 1.00 95.31 91 VAL A O 1
ATOM 754 N N . ASN A 1 92 ? -3.311 3.391 -9.809 1.00 94.44 92 ASN A N 1
ATOM 755 C CA . ASN A 1 92 ? -2.957 3.441 -8.389 1.00 94.44 92 ASN A CA 1
ATOM 756 C C . ASN A 1 92 ? -2.968 4.879 -7.847 1.00 94.44 92 ASN A C 1
ATOM 758 O O . ASN A 1 92 ? -3.499 5.122 -6.762 1.00 94.44 92 ASN A O 1
ATOM 762 N N . ARG A 1 93 ? -2.447 5.852 -8.608 1.00 94.81 93 ARG A N 1
ATOM 763 C CA . ARG A 1 93 ? -2.471 7.282 -8.244 1.00 94.81 93 ARG A CA 1
ATOM 764 C C . ARG A 1 93 ? -3.898 7.804 -8.071 1.00 94.81 93 ARG A C 1
ATOM 766 O O . ARG A 1 93 ? -4.168 8.485 -7.086 1.00 94.81 93 ARG A O 1
ATOM 773 N N . LYS A 1 94 ? -4.831 7.430 -8.955 1.00 93.31 94 LYS A N 1
ATOM 774 C CA . LYS A 1 94 ? -6.255 7.796 -8.818 1.00 93.31 94 LYS A CA 1
ATOM 775 C C . LYS A 1 94 ? -6.879 7.225 -7.544 1.00 93.31 94 LYS A C 1
ATOM 777 O O . LYS A 1 94 ? -7.611 7.938 -6.859 1.00 93.31 94 LYS A O 1
ATOM 782 N N . TYR A 1 95 ? -6.577 5.969 -7.204 1.00 90.50 95 TYR A N 1
ATOM 783 C CA . TYR A 1 95 ? -7.038 5.371 -5.947 1.00 90.50 95 TYR A CA 1
ATOM 784 C C . TYR A 1 95 ? -6.472 6.103 -4.728 1.00 90.50 95 TYR A C 1
ATOM 786 O O . TYR A 1 95 ? -7.233 6.429 -3.820 1.00 90.50 95 TYR A O 1
ATOM 794 N N . ILE A 1 96 ? -5.170 6.412 -4.727 1.00 90.75 96 ILE A N 1
ATOM 795 C CA . ILE A 1 96 ? -4.519 7.175 -3.652 1.00 90.75 96 ILE A CA 1
ATOM 796 C C . ILE A 1 96 ? -5.233 8.512 -3.431 1.00 90.75 96 ILE A C 1
ATOM 798 O O . ILE A 1 96 ? -5.668 8.777 -2.311 1.00 90.75 96 ILE A O 1
ATOM 802 N N . SER A 1 97 ? -5.427 9.312 -4.485 1.00 89.00 97 SER A N 1
ATOM 803 C CA . SER A 1 97 ? -6.114 10.606 -4.374 1.00 89.00 97 SER A CA 1
ATOM 804 C C . SER A 1 97 ? -7.540 10.456 -3.834 1.00 89.00 97 SER A C 1
ATOM 806 O O . SER A 1 97 ? -7.933 11.173 -2.916 1.00 89.00 97 SER A O 1
ATOM 808 N N . GLY A 1 98 ? -8.295 9.462 -4.318 1.00 86.75 98 GLY A N 1
ATOM 809 C CA . GLY A 1 98 ? -9.655 9.204 -3.839 1.00 86.75 98 GLY A CA 1
ATOM 810 C C . GLY A 1 98 ? -9.739 8.760 -2.372 1.00 86.75 98 GLY A C 1
ATOM 811 O O . GLY A 1 98 ? -10.770 8.965 -1.726 1.00 86.75 98 GLY A O 1
ATOM 812 N N . PHE A 1 99 ? -8.683 8.151 -1.824 1.00 84.44 99 PHE A N 1
ATOM 813 C CA . PHE A 1 99 ? -8.603 7.814 -0.402 1.00 84.44 99 PHE A CA 1
ATOM 814 C C . PHE A 1 99 ? -8.167 9.003 0.462 1.00 84.44 99 PHE A C 1
ATOM 816 O O . PHE A 1 99 ? -8.705 9.170 1.559 1.00 84.44 99 PHE A O 1
ATOM 823 N N . GLU A 1 100 ? -7.236 9.829 -0.022 1.00 81.44 100 GLU A N 1
ATOM 824 C CA . GLU A 1 100 ? -6.755 11.029 0.678 1.00 81.44 100 GLU A CA 1
ATOM 825 C C . GLU A 1 100 ? -7.875 12.071 0.855 1.00 81.44 100 GLU A C 1
ATOM 827 O O . GLU A 1 100 ? -8.031 12.618 1.945 1.00 81.44 100 GLU A O 1
ATOM 832 N N . GLU A 1 101 ? -8.739 12.265 -0.147 1.00 75.56 101 GLU A N 1
ATOM 833 C CA . GLU A 1 101 ? -9.902 13.169 -0.056 1.00 75.56 101 GLU A CA 1
ATOM 834 C C . GLU A 1 101 ? -10.921 12.757 1.018 1.00 75.56 101 GLU A C 1
ATOM 836 O O . GLU A 1 101 ? -11.628 13.595 1.577 1.00 75.56 101 GLU A O 1
ATOM 841 N N . LYS A 1 102 ? -11.009 11.459 1.326 1.00 68.94 102 LYS A N 1
ATOM 842 C CA . LYS A 1 102 ? -11.985 10.905 2.276 1.00 68.94 102 LYS A CA 1
ATOM 843 C C . LYS A 1 102 ? -11.401 10.690 3.673 1.00 68.94 102 LYS A C 1
ATOM 845 O O . LYS A 1 102 ? -11.977 9.932 4.459 1.00 68.94 102 LYS A O 1
ATOM 850 N N . GLN A 1 103 ? -10.239 11.261 3.977 1.00 64.50 103 GLN A N 1
ATOM 851 C CA . GLN A 1 103 ? -9.559 11.011 5.241 1.00 64.50 103 GLN A CA 1
ATOM 852 C C . GLN A 1 103 ? -10.412 11.492 6.426 1.00 64.50 103 GLN A C 1
ATOM 854 O O . GLN A 1 103 ? -10.838 12.643 6.496 1.00 64.50 103 GLN A O 1
ATOM 859 N N . SER A 1 104 ? -10.679 10.589 7.374 1.00 61.81 104 SER A N 1
ATOM 860 C CA . SER A 1 104 ? -11.471 10.911 8.560 1.00 61.81 104 SER A CA 1
ATOM 861 C C . SER A 1 104 ? -10.629 11.713 9.552 1.00 61.81 104 SER A C 1
ATOM 863 O O . SER A 1 104 ? -9.911 11.149 10.381 1.00 61.81 104 SER A O 1
ATOM 865 N N . TYR A 1 105 ? -10.736 13.038 9.496 1.00 67.31 105 TYR A N 1
ATOM 866 C CA . TYR A 1 105 ? -10.168 13.919 10.511 1.00 67.31 105 TYR A CA 1
ATOM 867 C C . TYR A 1 105 ? -10.774 13.618 11.896 1.00 67.31 105 TYR A C 1
ATOM 869 O O . TYR A 1 105 ? -11.963 13.330 12.029 1.00 67.31 105 TYR A O 1
ATOM 877 N N . GLY A 1 106 ? -9.947 13.675 12.943 1.00 82.06 106 GLY A N 1
ATOM 878 C CA . GLY A 1 106 ? -10.414 13.683 14.334 1.00 82.06 106 GLY A CA 1
ATOM 879 C C . GLY A 1 106 ? -10.352 12.365 15.110 1.00 82.06 106 GLY A C 1
ATOM 880 O O . GLY A 1 106 ? -10.517 12.427 16.321 1.00 82.06 106 GLY A O 1
ATOM 881 N N . PHE A 1 107 ? -10.033 11.214 14.496 1.00 87.44 107 PHE A N 1
ATOM 882 C CA . PHE A 1 107 ? -9.985 9.921 15.215 1.00 87.44 107 PHE A CA 1
ATOM 883 C C . PHE A 1 107 ? -9.150 9.976 16.502 1.00 87.44 107 PHE A C 1
ATOM 885 O O . PHE A 1 107 ? -9.618 9.584 17.561 1.00 87.44 107 PHE A O 1
ATOM 892 N N . GLU A 1 108 ? -7.936 10.526 16.446 1.00 85.81 108 GLU A N 1
ATOM 893 C CA . GLU A 1 108 ? -7.054 10.618 17.619 1.00 85.81 108 GLU A CA 1
ATOM 894 C C . GLU A 1 108 ? -7.616 11.501 18.743 1.00 85.81 108 GLU A C 1
ATOM 896 O O . GLU A 1 108 ? -7.410 11.218 19.927 1.00 85.81 108 GLU A O 1
ATOM 901 N N . THR A 1 109 ? -8.325 12.571 18.385 1.00 89.00 109 THR A N 1
ATOM 902 C CA . THR A 1 109 ? -8.980 13.466 19.346 1.00 89.00 109 THR A CA 1
ATOM 903 C C . THR A 1 109 ? -10.193 12.777 19.959 1.00 89.00 109 THR A C 1
ATOM 905 O O . THR A 1 109 ? -10.297 12.694 21.185 1.00 89.00 109 THR A O 1
ATOM 908 N N . ASP A 1 110 ? -11.053 12.204 19.119 1.00 91.88 110 ASP A N 1
ATOM 909 C CA . ASP A 1 110 ? -12.266 11.508 19.535 1.00 91.88 110 ASP A CA 1
ATOM 910 C C . ASP A 1 110 ? -11.924 10.264 20.365 1.00 91.88 110 ASP A C 1
ATOM 912 O O . ASP A 1 110 ? -12.586 10.007 21.362 1.00 91.88 110 ASP A O 1
ATOM 916 N N . ARG A 1 111 ? -10.828 9.551 20.065 1.00 91.44 111 ARG A N 1
ATOM 917 C CA . ARG A 1 111 ? -10.340 8.400 20.851 1.00 91.44 111 ARG A CA 1
ATOM 918 C C . ARG A 1 111 ? -9.988 8.793 22.287 1.00 91.44 111 ARG A C 1
ATOM 920 O O . ARG A 1 111 ? -10.253 8.051 23.238 1.00 91.44 111 ARG A O 1
ATOM 927 N N . LYS A 1 112 ? -9.372 9.968 22.467 1.00 89.62 112 LYS A N 1
ATOM 928 C CA . LYS A 1 112 ? -9.051 10.497 23.803 1.00 89.62 112 LYS A CA 1
ATOM 929 C C . LYS A 1 112 ? -10.322 10.864 24.564 1.00 89.62 112 LYS A C 1
ATOM 931 O O . LYS A 1 112 ? -10.430 10.517 25.738 1.00 89.62 112 LYS A O 1
ATOM 936 N N . MET A 1 113 ? -11.278 11.517 23.900 1.00 92.94 113 MET A N 1
ATOM 937 C CA . MET A 1 113 ? -12.581 11.830 24.497 1.00 92.94 113 MET A CA 1
ATOM 938 C C . MET A 1 113 ? -13.354 10.555 24.847 1.00 92.94 113 MET A C 1
ATOM 940 O O . MET A 1 113 ? -13.905 10.454 25.941 1.00 92.94 113 MET A O 1
ATOM 944 N N . TYR A 1 114 ? -13.298 9.546 23.977 1.00 95.50 114 TYR A N 1
ATOM 945 C CA . TYR A 1 114 ? -13.978 8.270 24.151 1.00 95.50 114 TYR A CA 1
ATOM 946 C C . TYR A 1 114 ? -13.565 7.562 25.442 1.00 95.50 114 TYR A C 1
ATOM 948 O O . TYR A 1 114 ? -14.419 7.142 26.215 1.00 95.50 114 TYR A O 1
ATOM 956 N N . SER A 1 115 ? -12.266 7.543 25.757 1.00 95.12 115 SER A N 1
ATOM 957 C CA . SER A 1 115 ? -11.768 6.980 27.023 1.00 95.12 115 SER A CA 1
ATOM 958 C C . SER A 1 115 ? -12.390 7.654 28.260 1.00 95.12 115 SER A C 1
ATOM 960 O O . SER A 1 115 ? -12.721 6.985 29.243 1.00 95.12 115 SER A O 1
ATOM 962 N N . GLY A 1 116 ? -12.571 8.979 28.218 1.00 94.75 116 GLY A N 1
ATOM 963 C CA . GLY A 1 116 ? -13.210 9.743 29.294 1.00 94.75 116 GLY A CA 1
ATOM 964 C C . GLY A 1 116 ? -14.711 9.471 29.396 1.00 94.75 116 GLY A C 1
ATOM 965 O O . GLY A 1 116 ? -15.212 9.206 30.490 1.00 94.75 116 GLY A O 1
ATOM 966 N N . ASN A 1 117 ? -15.405 9.468 28.256 1.00 95.31 117 ASN A N 1
ATOM 967 C CA . ASN A 1 117 ? -16.836 9.177 28.178 1.00 95.31 117 ASN A CA 1
ATOM 968 C C . ASN A 1 117 ? -17.141 7.766 28.691 1.00 95.31 117 ASN A C 1
ATOM 970 O O . ASN A 1 117 ? -18.024 7.597 29.529 1.00 95.31 117 ASN A O 1
ATOM 974 N N . PHE A 1 118 ? -16.354 6.772 28.271 1.00 96.94 118 PHE A N 1
ATOM 975 C CA . PHE A 1 118 ? -16.511 5.386 28.704 1.00 96.94 118 PHE A CA 1
ATOM 976 C C . PHE A 1 118 ? -16.238 5.218 30.204 1.00 96.94 118 PHE A C 1
ATOM 978 O O . PHE A 1 118 ? -16.990 4.543 30.902 1.00 96.94 118 PHE A O 1
ATOM 985 N N . SER A 1 119 ? -15.223 5.904 30.745 1.00 96.81 119 SER A N 1
ATOM 986 C CA . SER A 1 119 ? -14.953 5.907 32.193 1.00 96.81 119 SER A CA 1
ATOM 987 C C . SER A 1 119 ? -16.148 6.438 33.000 1.00 96.81 119 SER A C 1
ATOM 989 O O . SER A 1 119 ? -16.539 5.865 34.019 1.00 96.81 119 SER A O 1
ATOM 991 N N . HIS A 1 120 ? -16.758 7.534 32.538 1.00 96.00 120 HIS A N 1
ATOM 992 C CA . HIS A 1 120 ? -17.941 8.119 33.175 1.00 96.00 120 HIS A CA 1
ATOM 993 C C . HIS A 1 120 ? -19.174 7.220 33.047 1.00 96.00 120 HIS A C 1
ATOM 995 O O . HIS A 1 120 ? -19.927 7.061 34.009 1.00 96.00 120 HIS A O 1
ATOM 1001 N N . HIS A 1 121 ? -19.343 6.591 31.884 1.00 96.56 121 HIS A N 1
ATOM 1002 C CA . HIS A 1 121 ? -20.401 5.624 31.620 1.00 96.56 121 HIS A CA 1
ATOM 1003 C C . HIS A 1 121 ? -20.313 4.425 32.576 1.00 96.56 121 HIS A C 1
ATOM 1005 O O . HIS A 1 121 ? -21.282 4.134 33.273 1.00 96.56 121 HIS A O 1
ATOM 1011 N N . LEU A 1 122 ? -19.135 3.803 32.713 1.00 96.94 122 LEU A N 1
ATOM 1012 C CA . LEU A 1 122 ? -18.909 2.687 33.641 1.00 96.94 122 LEU A CA 1
ATOM 1013 C C . LEU A 1 122 ? -19.205 3.063 35.099 1.00 96.94 122 LEU A C 1
ATOM 1015 O O . LEU A 1 122 ? -19.790 2.274 35.842 1.00 96.94 122 LEU A O 1
ATOM 1019 N N . LYS A 1 123 ? -18.835 4.281 35.512 1.00 96.31 123 LYS A N 1
ATOM 1020 C CA . LYS A 1 123 ? -19.114 4.773 36.866 1.00 96.31 123 LYS A CA 1
ATOM 1021 C C . LYS A 1 123 ? -20.614 4.910 37.130 1.00 96.31 123 LYS A C 1
ATOM 1023 O O . LYS A 1 123 ? -21.077 4.499 38.192 1.00 96.31 123 LYS A O 1
ATOM 1028 N N . ARG A 1 124 ? -21.368 5.470 36.178 1.00 95.44 124 ARG A N 1
ATOM 1029 C CA . ARG A 1 124 ? -22.834 5.569 36.274 1.00 95.44 124 ARG A CA 1
ATOM 1030 C C . ARG A 1 124 ? -23.493 4.193 36.254 1.00 95.44 124 ARG A C 1
ATOM 1032 O O . ARG A 1 124 ? -24.370 3.944 37.068 1.00 95.44 124 ARG A O 1
ATOM 1039 N N . LEU A 1 125 ? -23.022 3.292 35.392 1.00 95.69 125 LEU A N 1
ATOM 1040 C CA . LEU A 1 125 ? -23.506 1.912 35.315 1.00 95.69 125 LEU A CA 1
ATOM 1041 C C . LEU A 1 125 ? -23.349 1.197 36.659 1.00 95.69 125 LEU A C 1
ATOM 1043 O O . LEU A 1 125 ? -24.274 0.539 37.125 1.00 95.69 125 LEU A O 1
ATOM 1047 N N . TYR A 1 126 ? -22.204 1.368 37.321 1.00 95.88 126 TYR A N 1
ATOM 1048 C CA . TYR A 1 126 ? -21.993 0.806 38.651 1.00 95.88 126 TYR A CA 1
ATOM 1049 C C . TYR A 1 126 ? -22.930 1.409 39.708 1.00 95.88 126 TYR A C 1
ATOM 1051 O O . TYR A 1 126 ? -23.502 0.663 40.499 1.00 95.88 126 TYR A O 1
ATOM 1059 N N . GLN A 1 127 ? -23.121 2.734 39.713 1.00 95.31 127 GLN A N 1
ATOM 1060 C CA . GLN A 1 127 ? -24.066 3.398 40.623 1.00 95.31 127 GLN A CA 1
ATOM 1061 C C . GLN A 1 127 ? -25.484 2.853 40.444 1.00 95.31 127 GLN A C 1
ATOM 1063 O O . GLN A 1 127 ? -26.117 2.434 41.412 1.00 95.31 127 GLN A O 1
ATOM 1068 N N . ASP A 1 128 ? -25.937 2.771 39.199 1.00 95.44 128 ASP A N 1
ATOM 1069 C CA . ASP A 1 128 ? -27.242 2.235 38.848 1.00 95.44 128 ASP A CA 1
ATOM 1070 C C . ASP A 1 128 ? -27.414 0.777 39.303 1.00 95.44 128 ASP A C 1
ATOM 1072 O O . ASP A 1 128 ? -28.427 0.449 39.919 1.00 95.44 128 ASP A O 1
ATOM 1076 N N . LEU A 1 129 ? -26.404 -0.080 39.107 1.00 93.38 129 LEU A N 1
ATOM 1077 C CA . LEU A 1 129 ? -26.413 -1.456 39.621 1.00 93.38 129 LEU A CA 1
ATOM 1078 C C . LEU A 1 129 ? -26.542 -1.513 41.150 1.00 93.38 129 LEU A C 1
ATOM 1080 O O . LEU A 1 129 ? -27.256 -2.369 41.670 1.00 93.38 129 LEU A O 1
ATOM 1084 N N . THR A 1 130 ? -25.869 -0.619 41.882 1.00 92.44 130 THR A N 1
ATOM 1085 C CA . THR A 1 130 ? -25.947 -0.583 43.354 1.00 92.44 130 THR A CA 1
ATOM 1086 C C . THR A 1 130 ? -27.270 -0.025 43.878 1.00 92.44 130 THR A C 1
ATOM 1088 O O . THR A 1 130 ? -27.721 -0.428 44.947 1.00 92.44 130 THR A O 1
ATOM 1091 N N . GLU A 1 131 ? -27.907 0.873 43.125 1.00 93.62 131 GLU A N 1
ATOM 1092 C CA . GLU A 1 131 ? -29.185 1.503 43.477 1.00 93.62 131 GLU A CA 1
ATOM 1093 C C . GLU A 1 131 ? -30.398 0.789 42.856 1.00 93.62 131 GLU A C 1
ATOM 1095 O O . GLU A 1 131 ? -31.534 1.214 43.067 1.00 93.62 131 GLU A O 1
ATOM 1100 N N . ASN A 1 132 ? -30.163 -0.290 42.102 1.00 88.38 132 ASN A N 1
ATOM 1101 C CA . ASN A 1 132 ? -31.164 -1.025 41.329 1.00 88.38 132 ASN A CA 1
ATOM 1102 C C . ASN A 1 132 ? -31.978 -0.115 40.382 1.00 88.38 132 ASN A C 1
ATOM 1104 O O . ASN A 1 132 ? -33.207 -0.185 40.314 1.00 88.38 132 ASN A O 1
ATOM 1108 N N . LYS A 1 133 ? -31.270 0.771 39.672 1.00 91.50 133 LYS A N 1
ATOM 1109 C CA . LYS A 1 133 ? -31.787 1.686 38.645 1.00 91.50 133 LYS A CA 1
ATOM 1110 C C . LYS A 1 133 ? -31.250 1.294 37.268 1.00 91.50 133 LYS A C 1
ATOM 1112 O O . LYS A 1 133 ? -30.248 0.597 37.164 1.00 91.50 133 LYS A O 1
ATOM 1117 N N . PHE A 1 134 ? -31.911 1.763 36.210 1.00 89.00 134 PHE A N 1
ATOM 1118 C CA . PHE A 1 134 ? -31.541 1.465 34.820 1.00 89.00 134 PHE A CA 1
ATOM 1119 C C . PHE A 1 134 ? -31.670 2.716 33.941 1.00 89.00 134 PHE A C 1
ATOM 1121 O O . PHE A 1 134 ? -32.565 2.815 33.107 1.00 89.00 134 PHE A O 1
ATOM 1128 N N . THR A 1 135 ? -30.834 3.719 34.205 1.00 89.88 135 THR A N 1
ATOM 1129 C CA . THR A 1 135 ? -30.907 5.062 33.605 1.00 89.88 135 THR A CA 1
ATOM 1130 C C . THR A 1 135 ? -29.787 5.366 32.615 1.00 89.88 135 THR A C 1
ATOM 1132 O O . THR A 1 135 ? -29.859 6.365 31.898 1.00 89.88 135 THR A O 1
ATOM 1135 N N . VAL A 1 136 ? -28.744 4.538 32.570 1.00 90.31 136 VAL A N 1
ATOM 1136 C CA . VAL A 1 136 ? -27.602 4.739 31.679 1.00 90.31 136 VAL A CA 1
ATOM 1137 C C . VAL A 1 136 ? -28.021 4.591 30.215 1.00 90.31 136 VAL A C 1
ATOM 1139 O O . VAL A 1 136 ? -28.662 3.612 29.840 1.00 90.31 136 VAL A O 1
ATOM 1142 N N . ASN A 1 137 ? -27.617 5.557 29.382 1.00 88.69 137 ASN A N 1
ATOM 1143 C CA . ASN A 1 137 ? -27.741 5.477 27.929 1.00 88.69 137 ASN A CA 1
ATOM 1144 C C . ASN A 1 137 ? -26.426 4.972 27.306 1.00 88.69 137 ASN A C 1
ATOM 1146 O O . ASN A 1 137 ? -25.355 5.533 27.557 1.00 88.69 137 ASN A O 1
ATOM 1150 N N . TRP A 1 138 ? -26.521 3.925 26.487 1.00 90.88 138 TRP A N 1
ATOM 1151 C CA . TRP A 1 138 ? -25.412 3.339 25.736 1.00 90.88 138 TRP A CA 1
ATOM 1152 C C . TRP A 1 138 ? -25.034 4.124 24.478 1.00 90.88 138 TRP A C 1
ATOM 1154 O O . TRP A 1 138 ? -23.900 4.008 24.027 1.00 90.88 138 TRP A O 1
ATOM 1164 N N . ASP A 1 139 ? -25.909 4.974 23.938 1.00 89.06 139 ASP A N 1
ATOM 1165 C CA . ASP A 1 139 ? -25.651 5.716 22.695 1.00 89.06 139 ASP A CA 1
ATOM 1166 C C . ASP A 1 139 ? -24.340 6.517 22.729 1.00 89.06 139 ASP A C 1
ATOM 1168 O O . ASP A 1 139 ? -23.601 6.532 21.744 1.00 89.06 139 ASP A O 1
ATOM 1172 N N . ASP A 1 140 ? -24.013 7.115 23.878 1.00 81.50 140 ASP A N 1
ATOM 1173 C CA . ASP A 1 140 ? -22.802 7.924 24.059 1.00 81.50 140 ASP A CA 1
ATOM 1174 C C . ASP A 1 140 ? -21.510 7.106 23.906 1.00 81.50 140 ASP A C 1
ATOM 1176 O O . ASP A 1 140 ? -20.495 7.629 23.438 1.00 81.50 140 ASP A O 1
ATOM 1180 N N . VAL A 1 141 ? -21.532 5.828 24.302 1.00 91.12 141 VAL A N 1
ATOM 1181 C CA . VAL A 1 141 ? -20.379 4.926 24.159 1.00 91.12 141 VAL A CA 1
ATOM 1182 C C . VAL A 1 141 ? -20.414 4.156 22.841 1.00 91.12 141 VAL A C 1
ATOM 1184 O O . VAL A 1 141 ? -19.373 3.886 22.254 1.00 91.12 141 VAL A O 1
ATOM 1187 N N . LEU A 1 142 ? -21.606 3.897 22.302 1.00 93.88 142 LEU A N 1
ATOM 1188 C CA . LEU A 1 142 ? -21.782 3.241 21.010 1.00 93.88 142 LEU A CA 1
ATOM 1189 C C . LEU A 1 142 ? -21.499 4.175 19.820 1.00 93.88 142 LEU A C 1
ATOM 1191 O O . LEU A 1 142 ? -21.255 3.714 18.710 1.00 93.88 142 LEU A O 1
ATOM 1195 N N . TYR A 1 143 ? -2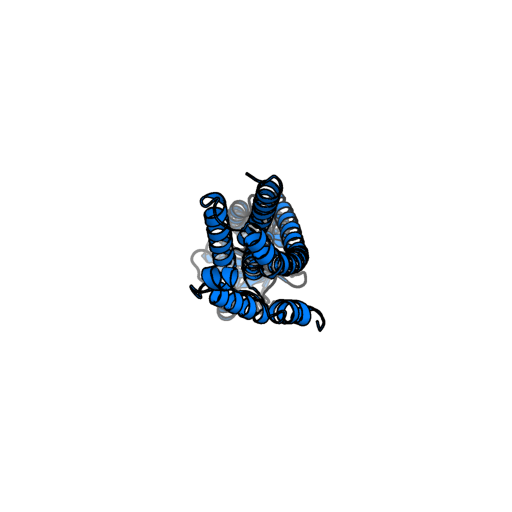1.509 5.493 20.005 1.00 91.94 143 TYR A N 1
ATOM 1196 C CA . TYR A 1 143 ? -21.216 6.432 18.919 1.00 91.94 143 TYR A CA 1
ATOM 1197 C C . TYR A 1 143 ? -19.811 6.242 18.322 1.00 91.94 143 TYR A C 1
ATOM 1199 O O . TYR A 1 143 ? -19.627 6.397 17.113 1.00 91.94 143 TYR A O 1
ATOM 1207 N N . PHE A 1 144 ? -18.819 5.904 19.153 1.00 93.12 144 PHE A N 1
ATOM 1208 C CA . PHE A 1 144 ? -17.426 5.829 18.717 1.00 93.12 144 PHE A CA 1
ATOM 1209 C C . PHE A 1 144 ? -17.190 4.704 17.701 1.00 93.12 144 PHE A C 1
ATOM 1211 O O . PHE A 1 144 ? -16.692 4.990 16.608 1.00 93.12 144 PHE A O 1
ATOM 1218 N N . HIS A 1 145 ? -17.606 3.465 17.999 1.00 92.88 145 HIS A N 1
ATOM 1219 C CA . HIS A 1 145 ? -17.485 2.360 17.039 1.00 92.88 145 HIS A CA 1
ATOM 1220 C C . HIS A 1 145 ? -18.308 2.633 15.778 1.00 92.88 145 HIS A C 1
ATOM 1222 O O . HIS A 1 145 ? -17.766 2.554 14.680 1.00 92.88 145 HIS A O 1
ATOM 1228 N N . LYS A 1 146 ? -19.561 3.104 15.906 1.00 92.88 146 LYS A N 1
ATOM 1229 C CA . LYS A 1 146 ? -20.422 3.418 14.746 1.00 92.88 146 LYS A CA 1
ATOM 1230 C C . LYS A 1 146 ? -19.753 4.380 13.767 1.00 92.88 146 LYS A C 1
ATOM 1232 O O . LYS A 1 146 ? -19.972 4.298 12.561 1.00 92.88 146 LYS A O 1
ATOM 1237 N N . LYS A 1 147 ? -18.952 5.315 14.283 1.00 91.50 147 LYS A N 1
ATOM 1238 C CA . LYS A 1 147 ? -18.236 6.309 13.481 1.00 91.50 147 LYS A CA 1
ATOM 1239 C C . LYS A 1 147 ? -16.919 5.784 12.905 1.00 91.50 147 LYS A C 1
ATOM 1241 O O . LYS A 1 147 ? -16.558 6.182 11.799 1.00 91.50 147 LYS A O 1
ATOM 1246 N N . TYR A 1 148 ? -16.185 4.952 13.646 1.00 92.38 148 TYR A N 1
ATOM 1247 C CA . TYR A 1 148 ? -14.779 4.659 13.350 1.00 92.38 148 TYR A CA 1
ATOM 1248 C C . TYR A 1 148 ? -14.445 3.192 13.082 1.00 92.38 148 TYR A C 1
ATOM 1250 O O . TYR A 1 148 ? -13.414 2.944 12.456 1.00 92.38 148 TYR A O 1
ATOM 1258 N N . ALA A 1 149 ? -15.281 2.236 13.485 1.00 91.94 149 ALA A N 1
ATOM 1259 C CA . ALA A 1 149 ? -14.979 0.811 13.390 1.00 91.94 149 ALA A CA 1
ATOM 1260 C C . ALA A 1 149 ? -14.637 0.391 11.958 1.00 91.94 149 ALA A C 1
ATOM 1262 O O . ALA A 1 149 ? -13.552 -0.128 11.710 1.00 91.94 149 ALA A O 1
ATOM 1263 N N . ALA A 1 150 ? -15.481 0.756 10.990 1.00 89.69 150 ALA A N 1
ATOM 1264 C CA . ALA A 1 150 ? -15.282 0.407 9.583 1.00 89.69 150 ALA A CA 1
ATOM 1265 C C . ALA A 1 150 ? -13.932 0.870 8.992 1.00 89.69 150 ALA A C 1
ATOM 1267 O O . ALA A 1 150 ? -13.411 0.246 8.069 1.00 89.69 150 ALA A O 1
ATOM 1268 N N . GLU A 1 151 ? -13.365 1.972 9.490 1.00 88.69 151 GLU A N 1
ATOM 1269 C CA . GLU A 1 151 ? -12.136 2.560 8.943 1.00 88.69 151 GLU A CA 1
ATOM 1270 C C . GLU A 1 151 ? -10.886 2.246 9.769 1.00 88.69 151 GLU A C 1
ATOM 1272 O O . GLU A 1 151 ? -9.789 2.201 9.214 1.00 88.69 151 GLU A O 1
ATOM 1277 N N . PHE A 1 152 ? -11.029 2.065 11.081 1.00 91.62 152 PHE A N 1
ATOM 1278 C CA . PHE A 1 152 ? -9.901 1.963 12.005 1.00 91.62 152 PHE A CA 1
ATOM 1279 C C . PHE A 1 152 ? -9.797 0.590 12.673 1.00 91.62 152 PHE A C 1
ATOM 1281 O O . PHE A 1 152 ? -8.705 0.216 13.103 1.00 91.62 152 PHE A O 1
ATOM 1288 N N . TYR A 1 153 ? -10.889 -0.170 12.805 1.00 93.81 153 TYR A N 1
ATOM 1289 C CA . TYR A 1 153 ? -10.831 -1.451 13.511 1.00 93.81 153 TYR A CA 1
ATOM 1290 C C . TYR A 1 153 ? -10.150 -2.497 12.633 1.00 93.81 153 TYR A C 1
ATOM 1292 O O . TYR A 1 153 ? -10.279 -2.507 11.406 1.00 93.81 153 TYR A O 1
ATOM 1300 N N . ARG A 1 154 ? -9.354 -3.351 13.281 1.00 92.00 154 ARG A N 1
ATOM 1301 C CA . ARG A 1 154 ? -8.531 -4.349 12.591 1.00 92.00 154 ARG A CA 1
ATOM 1302 C C . ARG A 1 154 ? -9.343 -5.609 12.343 1.00 92.00 154 ARG A C 1
ATOM 1304 O O . ARG A 1 154 ? -10.042 -6.061 13.245 1.00 92.00 154 ARG A O 1
ATOM 1311 N N . SER A 1 155 ? -9.168 -6.213 11.178 1.00 90.19 155 SER A N 1
ATOM 1312 C CA . SER A 1 155 ? -9.802 -7.487 10.822 1.00 90.19 155 SER A CA 1
ATOM 1313 C C . SER A 1 155 ? -8.863 -8.693 10.912 1.00 90.19 155 SER A C 1
ATOM 1315 O O . SER A 1 155 ? -9.325 -9.826 10.985 1.00 90.19 155 SER A O 1
ATOM 1317 N N . GLU A 1 156 ? -7.547 -8.472 10.934 1.00 86.12 156 GLU A N 1
ATOM 1318 C CA . GLU A 1 156 ? -6.531 -9.533 10.934 1.00 86.12 156 GLU A CA 1
ATOM 1319 C C . GLU A 1 156 ? -6.211 -10.029 12.354 1.00 86.12 156 GLU A C 1
ATOM 1321 O O . GLU A 1 156 ? -5.119 -9.809 12.881 1.00 86.12 156 GLU A O 1
ATOM 1326 N N . VAL A 1 157 ? -7.174 -10.681 13.007 1.00 89.25 157 VAL A N 1
ATOM 1327 C CA . VAL A 1 157 ? -6.956 -11.332 14.306 1.00 89.25 157 VAL A CA 1
ATOM 1328 C C . VAL A 1 157 ? -7.839 -12.570 14.453 1.00 89.25 157 VAL A C 1
ATOM 1330 O O . VAL A 1 157 ? -8.945 -12.627 13.923 1.00 89.25 157 VAL A O 1
ATOM 1333 N N . ASP A 1 158 ? -7.334 -13.573 15.169 1.00 90.69 158 ASP A N 1
ATOM 1334 C CA . ASP A 1 158 ? -8.107 -14.759 15.534 1.00 90.69 158 ASP A CA 1
ATOM 1335 C C . ASP A 1 158 ? -9.171 -14.385 16.580 1.00 90.69 158 ASP A C 1
ATOM 1337 O O . ASP A 1 158 ? -8.844 -13.982 17.699 1.00 90.69 158 ASP A O 1
ATOM 1341 N N . GLU A 1 159 ? -10.448 -14.504 16.208 1.00 91.50 159 GLU A N 1
ATOM 1342 C CA . GLU A 1 159 ? -11.589 -14.120 17.046 1.00 91.50 159 GLU A CA 1
ATOM 1343 C C . GLU A 1 159 ? -11.637 -14.902 18.372 1.00 91.50 159 GLU A C 1
ATOM 1345 O O . GLU A 1 159 ? -12.092 -14.382 19.393 1.00 91.50 159 GLU A O 1
ATOM 1350 N N . GLU A 1 160 ? -11.107 -16.127 18.413 1.00 91.06 160 GLU A N 1
ATOM 1351 C CA . GLU A 1 160 ? -11.078 -16.950 19.632 1.00 91.06 160 GLU A CA 1
ATOM 1352 C C . GLU A 1 160 ? -10.174 -16.354 20.731 1.00 91.06 160 GLU A C 1
ATOM 1354 O O . GLU A 1 160 ? -10.339 -16.628 21.931 1.00 91.06 160 GLU A O 1
ATOM 1359 N N . LEU A 1 161 ? -9.236 -15.478 20.350 1.00 91.75 161 LEU A N 1
ATOM 1360 C CA . LEU A 1 161 ? -8.425 -14.708 21.295 1.00 91.75 161 LEU A CA 1
ATOM 1361 C C . LEU A 1 161 ? -9.213 -13.574 21.959 1.00 91.75 161 LEU A C 1
ATOM 1363 O O . LEU A 1 161 ? -8.816 -13.109 23.028 1.00 91.75 161 LEU A O 1
ATOM 1367 N N . LEU A 1 162 ? -10.309 -13.137 21.341 1.00 92.75 162 LEU A N 1
ATOM 1368 C CA . LEU A 1 162 ? -11.162 -12.076 21.861 1.00 92.75 162 LEU A CA 1
ATOM 1369 C C . LEU A 1 162 ? -12.305 -12.639 22.696 1.00 92.75 162 LEU A C 1
ATOM 1371 O O . LEU A 1 162 ? -12.680 -12.017 23.678 1.00 92.75 162 LEU A O 1
ATOM 1375 N N . LYS A 1 163 ? -12.806 -13.834 22.376 1.00 91.06 163 LYS A N 1
ATOM 1376 C CA . LYS A 1 163 ? -13.919 -14.439 23.113 1.00 91.06 163 LYS A CA 1
ATOM 1377 C C . LYS A 1 163 ? -13.546 -14.816 24.555 1.00 91.06 163 LYS A C 1
ATOM 1379 O O . LYS A 1 163 ? -12.430 -15.295 24.817 1.00 91.06 163 LYS A O 1
ATOM 1384 N N . PRO A 1 164 ? -14.486 -14.659 25.500 1.00 90.44 164 PRO A N 1
ATOM 1385 C CA . PRO A 1 164 ? -14.281 -15.068 26.875 1.00 90.44 164 PRO A CA 1
ATOM 1386 C C . PRO A 1 164 ? -14.558 -16.561 27.055 1.00 90.44 164 PRO A C 1
ATOM 1388 O O . PRO A 1 164 ? -15.381 -17.148 26.352 1.00 90.44 164 PRO A O 1
ATOM 1391 N N . ASP A 1 165 ? -13.946 -17.147 28.081 1.00 88.19 165 ASP A N 1
ATOM 1392 C CA . ASP A 1 165 ? -14.470 -18.375 28.682 1.00 88.19 165 ASP A CA 1
ATOM 1393 C C . ASP A 1 165 ? -15.740 -18.061 29.492 1.00 88.19 165 ASP A C 1
ATOM 1395 O O . ASP A 1 165 ? -16.070 -16.902 29.734 1.00 88.19 165 ASP A O 1
ATOM 1399 N N . ALA A 1 166 ? -16.471 -19.076 29.957 1.00 90.81 166 ALA A N 1
ATOM 1400 C CA . ALA A 1 166 ? -17.643 -18.844 30.802 1.00 90.81 166 ALA A CA 1
ATOM 1401 C C . ALA A 1 166 ? -17.275 -18.041 32.068 1.00 90.81 166 ALA A C 1
ATOM 1403 O O . ALA A 1 166 ? -16.416 -18.456 32.849 1.00 90.81 166 ALA A O 1
ATOM 1404 N N . PHE A 1 167 ? -17.957 -16.914 32.297 1.00 94.38 167 PHE A N 1
ATOM 1405 C CA . PHE A 1 167 ?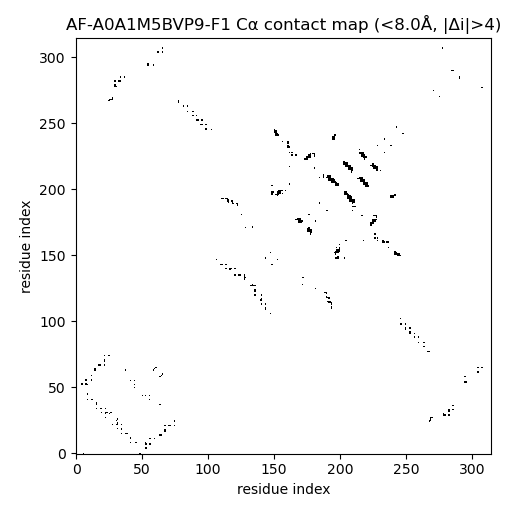 -17.672 -16.014 33.413 1.00 94.38 167 PHE A CA 1
ATOM 1406 C C . PHE A 1 167 ? -18.931 -15.656 34.218 1.00 94.38 167 PHE A C 1
ATOM 1408 O O . PHE A 1 167 ? -20.025 -15.529 33.662 1.00 94.38 167 PHE A O 1
ATOM 1415 N N . PRO A 1 168 ? -18.813 -15.463 35.545 1.00 95.94 168 PRO A N 1
ATOM 1416 C CA . PRO A 1 168 ? -19.914 -14.958 36.350 1.00 95.94 168 PRO A CA 1
ATOM 1417 C C . PRO A 1 168 ? -20.154 -13.473 36.049 1.00 95.94 168 PRO A C 1
ATOM 1419 O O . PRO A 1 168 ? -19.234 -12.655 36.139 1.00 95.94 168 PRO A O 1
ATOM 1422 N N . ALA A 1 169 ? -21.407 -13.110 35.770 1.00 96.19 169 ALA A N 1
ATOM 1423 C CA . ALA A 1 169 ? -21.787 -11.757 35.369 1.00 96.19 169 ALA A CA 1
ATOM 1424 C C . ALA A 1 169 ? -22.822 -11.106 36.304 1.00 96.19 169 ALA A C 1
ATOM 1426 O O . ALA A 1 169 ? -23.584 -11.781 37.013 1.00 96.19 169 ALA A O 1
ATOM 1427 N N . TYR A 1 170 ? -22.831 -9.776 36.308 1.00 95.69 170 TYR A N 1
ATOM 1428 C CA . TYR A 1 170 ? -24.007 -8.963 36.597 1.00 95.69 170 TYR A CA 1
ATOM 1429 C C . TYR A 1 170 ? -24.737 -8.679 35.286 1.00 95.69 170 TYR A C 1
ATOM 1431 O O . TYR A 1 170 ? -24.102 -8.551 34.242 1.00 95.69 170 TYR A O 1
ATOM 1439 N N . HIS A 1 171 ? -26.060 -8.578 35.358 1.00 93.56 171 HIS A N 1
ATOM 1440 C CA . HIS A 1 171 ? -26.895 -8.241 34.212 1.00 93.56 171 HIS A CA 1
ATOM 1441 C C . HIS A 1 171 ? -27.386 -6.806 34.378 1.00 93.56 171 HIS A C 1
ATOM 1443 O O . HIS A 1 171 ? -27.922 -6.457 35.431 1.00 93.56 171 HIS A O 1
ATOM 1449 N N . TYR A 1 172 ? -27.181 -5.988 33.353 1.00 92.50 172 TYR A N 1
ATOM 1450 C CA . TYR A 1 172 ? -27.665 -4.619 33.279 1.00 92.50 172 TYR A CA 1
ATOM 1451 C C . TYR A 1 172 ? -28.419 -4.448 31.967 1.00 92.50 172 TYR A C 1
ATOM 1453 O O . TYR A 1 172 ? -27.795 -4.322 30.916 1.00 92.50 172 TYR A O 1
ATOM 1461 N N . GLN A 1 173 ? -29.753 -4.472 32.026 1.00 90.62 173 GLN A N 1
ATOM 1462 C CA . GLN A 1 173 ? -30.586 -4.583 30.822 1.00 90.62 173 GLN A CA 1
ATOM 1463 C C . GLN A 1 173 ? -30.119 -5.792 29.982 1.00 90.62 173 GLN A C 1
ATOM 1465 O O . GLN A 1 173 ? -30.017 -6.894 30.524 1.00 90.62 173 GLN A O 1
ATOM 1470 N N . ASP A 1 174 ? -29.779 -5.576 28.712 1.00 92.38 174 ASP A N 1
ATOM 1471 C CA . ASP A 1 174 ? -29.298 -6.608 27.788 1.00 92.38 174 ASP A CA 1
ATOM 1472 C C . ASP A 1 174 ? -27.783 -6.874 27.894 1.00 92.38 174 ASP A C 1
ATOM 1474 O O . ASP A 1 174 ? -27.262 -7.762 27.221 1.00 92.38 174 ASP A O 1
ATOM 1478 N N . TYR A 1 175 ? -27.065 -6.146 28.760 1.00 94.94 175 TYR A N 1
ATOM 1479 C CA . TYR A 1 175 ? -25.615 -6.255 28.904 1.00 94.94 175 TYR A CA 1
ATOM 1480 C C . TYR A 1 175 ? -25.196 -7.176 30.051 1.00 94.94 175 TYR A C 1
ATOM 1482 O O . TYR A 1 175 ? -25.750 -7.139 31.155 1.00 94.94 175 TYR A O 1
ATOM 1490 N N . GLN A 1 176 ? -24.141 -7.957 29.818 1.00 96.75 176 GLN A N 1
ATOM 1491 C CA . GLN A 1 176 ? -23.492 -8.791 30.829 1.00 96.75 176 GLN A CA 1
ATOM 1492 C C . GLN A 1 176 ? -22.116 -8.228 31.178 1.00 96.75 176 GLN A C 1
ATOM 1494 O O . GLN A 1 176 ? -21.231 -8.135 30.330 1.00 96.75 176 GLN A O 1
ATOM 1499 N N . ILE A 1 177 ? -21.904 -7.902 32.451 1.00 97.12 177 ILE A N 1
ATOM 1500 C CA . ILE A 1 177 ? -20.624 -7.382 32.936 1.00 97.12 177 ILE A CA 1
ATOM 1501 C C . ILE A 1 177 ? -20.018 -8.371 33.923 1.00 97.12 177 ILE A C 1
ATOM 1503 O O . ILE A 1 177 ? -20.638 -8.709 34.934 1.00 97.12 177 ILE A O 1
ATOM 1507 N N . GLU A 1 178 ? -18.799 -8.834 33.661 1.00 97.75 178 GLU A N 1
ATOM 1508 C CA . GLU A 1 178 ? -18.092 -9.746 34.554 1.00 97.75 178 GLU A CA 1
ATOM 1509 C C . GLU A 1 178 ? -17.964 -9.149 35.968 1.00 97.75 178 GLU A C 1
ATOM 1511 O O . GLU A 1 178 ? -17.536 -8.008 36.168 1.00 97.75 178 GLU A O 1
ATOM 1516 N N . ARG A 1 179 ? -18.294 -9.947 36.993 1.00 96.12 179 ARG A N 1
ATOM 1517 C CA . ARG A 1 179 ? -18.259 -9.478 38.390 1.00 96.12 179 ARG A CA 1
ATOM 1518 C C . ARG A 1 179 ? -16.860 -9.045 38.824 1.00 96.12 179 ARG A C 1
ATOM 1520 O O . ARG A 1 179 ? -16.699 -8.037 39.512 1.00 96.12 179 ARG A O 1
ATOM 1527 N N . LYS A 1 180 ? -15.845 -9.809 38.414 1.00 96.06 180 LYS A N 1
ATOM 1528 C CA . LYS A 1 180 ? -14.438 -9.529 38.719 1.00 96.06 180 LYS A CA 1
ATOM 1529 C C . LYS A 1 180 ? -13.974 -8.241 38.041 1.00 96.06 180 LYS A C 1
ATOM 1531 O O . LYS A 1 180 ? -13.296 -7.446 38.690 1.00 96.06 180 LYS A O 1
ATOM 1536 N N . LEU A 1 181 ? -14.387 -8.010 36.791 1.00 96.88 181 LEU A N 1
ATOM 1537 C CA . LEU A 1 181 ? -14.120 -6.770 36.066 1.00 96.88 181 LEU A CA 1
ATOM 1538 C C . LEU A 1 181 ? -14.654 -5.554 36.828 1.00 96.88 181 LEU A C 1
ATOM 1540 O O . LEU A 1 181 ? -13.885 -4.636 37.103 1.00 96.88 181 LEU A O 1
ATOM 1544 N N . LEU A 1 182 ? -15.928 -5.558 37.244 1.00 96.06 182 LEU A N 1
ATOM 1545 C CA . LEU A 1 182 ? -16.492 -4.437 38.012 1.00 96.06 182 LEU A CA 1
ATOM 1546 C C . LEU A 1 182 ? -15.732 -4.174 39.314 1.00 96.06 182 LEU A C 1
ATOM 1548 O O . LEU A 1 182 ? -15.477 -3.019 39.647 1.00 96.06 182 LEU A O 1
ATOM 1552 N N . GLY A 1 183 ? -15.318 -5.228 40.024 1.00 95.44 183 GLY A N 1
ATOM 1553 C CA . GLY A 1 183 ? -14.486 -5.087 41.219 1.00 95.44 183 GLY A CA 1
ATOM 1554 C C . GLY A 1 183 ? -13.152 -4.389 40.926 1.00 95.44 183 GLY A C 1
ATOM 1555 O O . GLY A 1 183 ? -12.773 -3.458 41.637 1.00 95.44 183 GLY A O 1
ATOM 1556 N N . ARG A 1 184 ? -12.461 -4.793 39.850 1.00 96.06 184 ARG A N 1
ATOM 1557 C CA . ARG A 1 184 ? -11.203 -4.166 39.403 1.00 96.06 184 ARG A CA 1
ATOM 1558 C C . ARG A 1 184 ? -11.402 -2.710 38.983 1.00 96.06 184 ARG A C 1
ATOM 1560 O O . ARG A 1 184 ? -10.621 -1.851 39.388 1.00 96.06 184 ARG A O 1
ATOM 1567 N N . LEU A 1 185 ? -12.459 -2.428 38.224 1.00 96.94 185 LEU A N 1
ATOM 1568 C CA . LEU A 1 185 ? -12.805 -1.077 37.789 1.00 96.94 185 LEU A CA 1
ATOM 1569 C C . LEU A 1 185 ? -13.107 -0.163 38.980 1.00 96.94 185 LEU A C 1
ATOM 1571 O O . LEU A 1 185 ? -12.602 0.957 39.020 1.00 96.94 185 LEU A O 1
ATOM 1575 N N . ASN A 1 186 ? -13.853 -0.642 39.978 1.00 96.06 186 ASN A N 1
ATOM 1576 C CA . ASN A 1 186 ? -14.181 0.138 41.171 1.00 96.06 186 ASN A CA 1
ATOM 1577 C C . ASN A 1 186 ? -12.926 0.547 41.962 1.00 96.06 186 ASN A C 1
ATOM 1579 O O . ASN A 1 186 ? -12.802 1.708 42.349 1.00 96.06 186 ASN A O 1
ATOM 1583 N N . ILE A 1 187 ? -11.956 -0.366 42.128 1.00 95.50 187 ILE A N 1
ATOM 1584 C CA . ILE A 1 187 ? -10.666 -0.072 42.788 1.00 95.50 187 ILE A CA 1
ATOM 1585 C C . ILE A 1 187 ? -9.942 1.092 42.095 1.00 95.50 187 ILE A C 1
ATOM 1587 O O . ILE A 1 187 ? -9.355 1.939 42.764 1.00 95.50 187 ILE A O 1
ATOM 1591 N N . GLN A 1 188 ? -10.022 1.164 40.764 1.00 95.31 188 GLN A N 1
ATOM 1592 C CA . GLN A 1 188 ? -9.374 2.198 39.951 1.00 95.31 188 GLN A CA 1
ATOM 1593 C C . GLN A 1 188 ? -10.303 3.377 39.607 1.00 95.31 188 GLN A C 1
ATOM 1595 O O . GLN A 1 188 ? -10.018 4.162 38.698 1.00 95.31 188 GLN A O 1
ATOM 1600 N N . ASN A 1 189 ? -11.420 3.532 40.334 1.00 95.50 189 ASN A N 1
ATOM 1601 C CA . ASN A 1 189 ? -12.410 4.600 40.146 1.00 95.50 189 ASN A CA 1
ATOM 1602 C C . ASN A 1 189 ? -12.917 4.698 38.691 1.00 95.50 189 ASN A C 1
ATOM 1604 O O . ASN A 1 189 ? -13.101 5.794 38.158 1.00 95.50 189 ASN A O 1
ATOM 1608 N N . PHE A 1 190 ? -13.092 3.538 38.050 1.00 97.06 190 PHE A N 1
ATOM 1609 C CA . PHE A 1 190 ? -13.600 3.350 36.688 1.00 97.06 190 PHE A CA 1
ATOM 1610 C C . PHE A 1 190 ? -12.796 4.064 35.596 1.00 97.06 190 PHE A C 1
ATOM 1612 O O . PHE A 1 190 ? -13.287 4.261 34.489 1.00 97.06 190 PHE A O 1
ATOM 1619 N N . LYS A 1 191 ? -11.546 4.445 35.879 1.00 97.12 191 LYS A N 1
ATOM 1620 C CA . LYS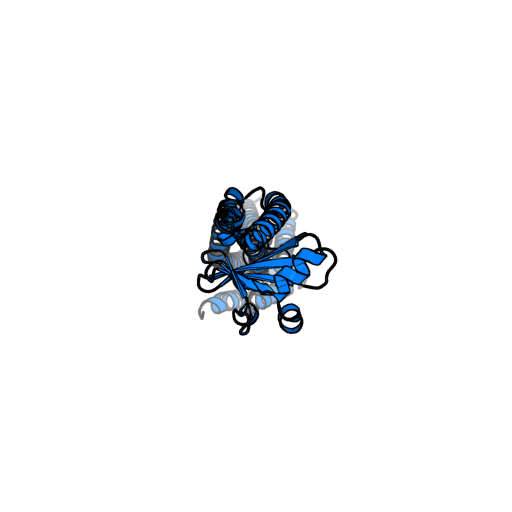 A 1 191 ? -10.672 5.071 34.886 1.00 97.12 191 LYS A CA 1
ATOM 1621 C C . LYS A 1 191 ? -10.155 4.020 33.914 1.00 97.12 191 LYS A C 1
ATOM 1623 O O . LYS A 1 191 ? -9.441 3.099 34.311 1.00 97.12 191 LYS A O 1
ATOM 1628 N N . VAL A 1 192 ? -10.464 4.199 32.637 1.00 96.88 192 VAL A N 1
ATOM 1629 C CA . VAL A 1 192 ? -10.051 3.289 31.566 1.00 96.88 192 VAL A CA 1
ATOM 1630 C C . VAL A 1 192 ? -9.483 4.058 30.381 1.00 96.88 192 VAL 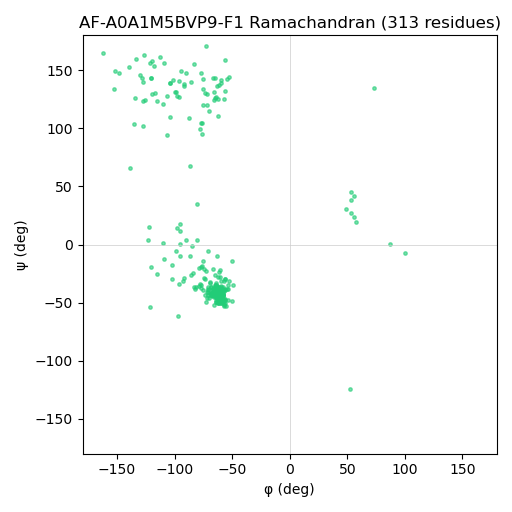A C 1
ATOM 1632 O O . VAL A 1 192 ? -9.715 5.257 30.212 1.00 96.88 192 VAL A O 1
ATOM 1635 N N . ARG A 1 193 ? -8.705 3.365 29.555 1.00 96.31 193 ARG A N 1
ATOM 1636 C CA . ARG A 1 193 ? -8.166 3.881 28.299 1.00 96.31 193 ARG A CA 1
ATOM 1637 C C . ARG A 1 193 ? -8.544 2.936 27.174 1.00 96.31 193 ARG A C 1
ATOM 1639 O O . ARG A 1 193 ? -8.185 1.765 27.236 1.00 96.31 193 ARG A O 1
ATOM 1646 N N . PHE A 1 194 ? -9.195 3.458 26.142 1.00 96.56 194 PHE A N 1
ATOM 1647 C CA . PHE A 1 194 ? -9.373 2.724 24.895 1.00 96.56 194 PHE A CA 1
ATOM 1648 C C . PHE A 1 194 ? -8.005 2.494 24.242 1.00 96.56 194 PHE A C 1
ATOM 1650 O O . PHE A 1 194 ? -7.239 3.445 24.048 1.00 96.56 194 PHE A O 1
ATOM 1657 N N . MET A 1 195 ? -7.696 1.238 23.935 1.00 94.75 195 MET A N 1
ATOM 1658 C CA . MET A 1 195 ? -6.436 0.831 23.316 1.00 94.75 195 MET A CA 1
ATOM 1659 C C . MET A 1 195 ? -6.611 0.693 21.808 1.00 94.75 195 MET A C 1
ATOM 1661 O O . MET A 1 195 ? -5.975 1.418 21.040 1.00 94.75 195 MET A O 1
ATOM 1665 N N . CYS A 1 196 ? -7.486 -0.222 21.400 1.00 95.00 196 CYS A N 1
ATOM 1666 C CA . CYS A 1 196 ? -7.806 -0.479 20.005 1.00 95.00 196 CYS A CA 1
ATOM 1667 C C . CYS A 1 196 ? -9.130 -1.242 19.868 1.00 95.00 196 CYS A C 1
ATOM 1669 O O . CYS A 1 196 ? -9.622 -1.804 20.844 1.00 95.00 196 CYS A O 1
ATOM 1671 N N . GLY A 1 197 ? -9.685 -1.264 18.659 1.00 96.00 197 GLY A N 1
ATOM 1672 C CA . GLY A 1 197 ? -10.840 -2.070 18.283 1.00 96.00 197 GLY A CA 1
ATOM 1673 C C . GLY A 1 197 ? -10.537 -3.056 17.155 1.00 96.00 197 GLY A C 1
ATOM 1674 O O . GLY A 1 197 ? -9.593 -2.871 16.372 1.00 96.00 197 GLY A O 1
ATOM 1675 N N . TYR A 1 198 ? -11.361 -4.093 17.083 1.00 95.69 198 TYR A N 1
ATOM 1676 C CA . TYR A 1 198 ? -11.305 -5.200 16.136 1.00 95.69 198 TYR A CA 1
ATOM 1677 C C . TYR A 1 198 ? -12.674 -5.369 15.474 1.00 95.69 198 TYR A C 1
ATOM 1679 O O . TYR A 1 198 ? -13.687 -5.183 16.137 1.00 95.69 198 TYR A O 1
ATOM 1687 N N . ALA A 1 199 ? -12.702 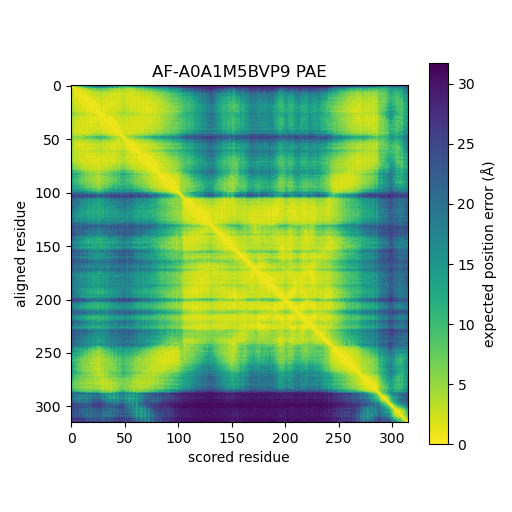-5.715 14.190 1.00 94.50 199 ALA A N 1
ATOM 1688 C CA . ALA A 1 199 ? -13.920 -5.967 13.422 1.00 94.50 199 ALA A CA 1
ATOM 1689 C C . ALA A 1 199 ? -13.730 -7.249 12.596 1.00 94.50 199 ALA A C 1
ATOM 1691 O O . ALA A 1 199 ? -12.999 -7.254 11.604 1.00 94.50 199 ALA A O 1
ATOM 1692 N N . ILE A 1 200 ? -14.342 -8.352 13.032 1.00 92.19 200 ILE A N 1
ATOM 1693 C CA . ILE A 1 200 ? -14.092 -9.708 12.525 1.00 92.19 200 ILE A CA 1
ATOM 1694 C C . ILE A 1 200 ? -15.425 -10.399 12.282 1.00 92.19 200 ILE A C 1
ATOM 1696 O O . ILE A 1 200 ? -16.245 -10.501 13.186 1.00 92.19 200 ILE A O 1
ATOM 1700 N N . SER A 1 201 ? -15.640 -10.915 11.071 1.00 85.25 201 SER A N 1
ATOM 1701 C CA . SER A 1 201 ? -16.833 -11.714 10.737 1.00 85.25 201 SER A CA 1
ATOM 1702 C C . SER A 1 201 ? -18.175 -11.038 11.073 1.00 85.25 201 SER A C 1
ATOM 1704 O O . SER A 1 201 ? -19.169 -11.721 11.302 1.00 85.25 201 SER A O 1
ATOM 1706 N N . GLY A 1 202 ? -18.212 -9.701 11.078 1.00 84.62 202 GLY A N 1
ATOM 1707 C CA . GLY A 1 202 ? -19.396 -8.913 11.435 1.00 84.62 202 GLY A CA 1
ATOM 1708 C C . GLY A 1 202 ? -19.560 -8.618 12.929 1.00 84.62 202 GLY A C 1
ATOM 1709 O O . GLY A 1 202 ? -20.524 -7.947 13.269 1.00 84.62 202 GLY A O 1
ATOM 1710 N N . ASN A 1 203 ? -18.635 -9.073 13.779 1.00 92.62 203 ASN A N 1
ATOM 1711 C CA . ASN A 1 203 ? -18.559 -8.718 15.194 1.00 92.62 203 ASN A CA 1
ATOM 1712 C C . ASN A 1 203 ? -17.471 -7.663 15.427 1.00 92.62 203 ASN A C 1
ATOM 1714 O O . ASN A 1 203 ? -16.384 -7.726 14.842 1.00 92.62 203 ASN A O 1
ATOM 1718 N N . GLU A 1 204 ? -17.739 -6.723 16.315 1.00 95.81 204 GLU A N 1
ATOM 1719 C CA . GLU A 1 204 ? -16.885 -5.631 16.726 1.00 95.81 204 GLU A CA 1
ATOM 1720 C C . GLU A 1 204 ? -16.529 -5.753 18.215 1.00 95.81 204 GLU A C 1
ATOM 1722 O O . GLU A 1 204 ? -17.363 -5.913 19.108 1.00 95.81 204 GLU A O 1
ATOM 1727 N N . TYR A 1 205 ? -15.236 -5.643 18.500 1.00 96.94 205 TYR A N 1
ATOM 1728 C CA . TYR A 1 205 ? -14.694 -5.758 19.847 1.00 96.94 205 TYR A CA 1
ATOM 1729 C C . TYR A 1 205 ? -13.826 -4.552 20.154 1.00 96.94 205 TYR A C 1
ATOM 1731 O O . TYR A 1 205 ? -13.009 -4.137 19.334 1.00 96.94 205 TYR A O 1
ATOM 1739 N N . GLU A 1 206 ? -13.920 -4.033 21.369 1.00 97.44 206 GLU A N 1
ATOM 1740 C CA . GLU A 1 206 ? -13.082 -2.933 21.830 1.00 97.44 206 GLU A CA 1
ATOM 1741 C C . GLU A 1 206 ? -12.246 -3.345 23.031 1.00 97.44 206 GLU A C 1
ATOM 1743 O O . GLU A 1 206 ? -12.754 -3.857 24.025 1.00 97.44 206 GLU A O 1
ATOM 1748 N N . LEU A 1 207 ? -10.944 -3.088 22.958 1.00 97.19 207 LEU A N 1
ATOM 1749 C CA . LEU A 1 207 ? -10.000 -3.380 24.021 1.00 97.19 207 LEU A CA 1
ATOM 1750 C C . LEU A 1 207 ? -9.722 -2.127 24.845 1.00 97.19 207 LEU A C 1
ATOM 1752 O O . LEU A 1 207 ? -9.271 -1.097 24.330 1.00 97.19 207 LEU A O 1
ATOM 1756 N N . PHE A 1 208 ? -9.875 -2.259 26.155 1.00 97.50 208 PHE A N 1
ATOM 1757 C CA . PHE A 1 208 ? -9.585 -1.210 27.117 1.00 97.50 208 PHE A CA 1
ATOM 1758 C C . PHE A 1 208 ? -8.512 -1.652 28.110 1.00 97.50 208 PHE A C 1
ATOM 1760 O O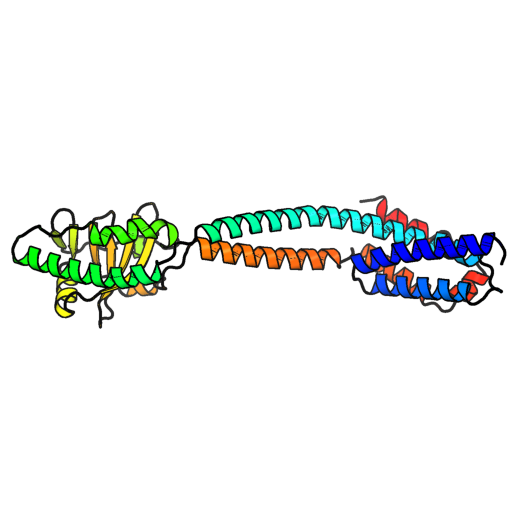 . PHE A 1 208 ? -8.482 -2.797 28.559 1.00 97.50 208 PHE A O 1
ATOM 1767 N N . LYS A 1 209 ? -7.650 -0.711 28.504 1.00 96.75 209 LYS A N 1
ATOM 1768 C CA . LYS A 1 209 ? -6.723 -0.862 29.631 1.00 96.75 209 LYS A CA 1
ATOM 1769 C C . LYS A 1 209 ? -7.303 -0.178 30.864 1.00 96.75 209 LYS A C 1
ATOM 1771 O O . LYS A 1 209 ? -7.695 0.992 30.792 1.00 96.75 209 LYS A O 1
ATOM 1776 N N . ILE A 1 210 ? -7.314 -0.868 32.002 1.00 97.12 210 ILE A N 1
ATOM 1777 C CA . ILE A 1 210 ? -7.678 -0.256 33.284 1.00 97.12 210 ILE A CA 1
ATOM 1778 C C . ILE A 1 210 ? -6.517 0.637 33.740 1.00 97.12 210 ILE A C 1
ATOM 1780 O O . ILE A 1 210 ? -5.351 0.240 33.717 1.00 97.12 210 ILE A O 1
ATOM 1784 N N . PHE A 1 211 ? -6.813 1.879 34.123 1.00 93.81 211 PHE A N 1
ATOM 1785 C CA . PHE A 1 211 ? -5.781 2.841 34.500 1.00 93.81 211 PHE A CA 1
ATOM 1786 C C . PHE A 1 211 ? -4.980 2.344 35.713 1.00 93.81 211 PHE A C 1
ATOM 1788 O O . PHE A 1 211 ? -5.559 1.828 36.664 1.00 93.81 211 PHE A O 1
ATOM 1795 N N . GLN A 1 212 ? -3.651 2.507 35.672 1.00 90.81 212 GLN A N 1
ATOM 1796 C CA . GLN A 1 212 ? -2.727 2.058 36.731 1.00 90.81 212 GLN A CA 1
ATOM 1797 C C . GLN A 1 212 ? -2.822 0.556 37.080 1.00 90.81 212 GLN A C 1
ATOM 1799 O O . GLN A 1 212 ? -2.417 0.150 38.166 1.00 90.81 212 GLN A O 1
ATOM 1804 N N . SER A 1 213 ? -3.313 -0.273 36.154 1.00 92.50 213 SER A N 1
ATOM 1805 C CA . SER A 1 213 ? -3.267 -1.736 36.237 1.00 92.50 213 SER A CA 1
ATOM 1806 C C . SER A 1 213 ? -2.635 -2.323 34.972 1.00 92.50 213 SER A C 1
ATOM 1808 O O . SER A 1 213 ? -2.561 -1.654 33.940 1.00 92.50 213 SER A O 1
ATOM 1810 N N . GLU A 1 214 ? -2.213 -3.584 35.046 1.00 91.00 214 GLU A N 1
ATOM 1811 C CA . GLU A 1 214 ? -1.895 -4.405 33.869 1.00 91.00 214 GLU A CA 1
ATOM 1812 C C . GLU A 1 214 ? -3.108 -5.194 33.360 1.00 91.00 214 GLU A C 1
ATOM 1814 O O . GLU A 1 214 ? -3.000 -5.961 32.409 1.00 91.00 214 GLU A O 1
ATOM 1819 N N . ASP A 1 215 ? -4.276 -4.987 33.972 1.00 94.56 215 ASP A N 1
ATOM 1820 C CA . ASP A 1 215 ? -5.527 -5.595 33.542 1.00 94.56 215 ASP A CA 1
ATOM 1821 C C . ASP A 1 215 ? -6.081 -4.906 32.282 1.00 94.56 215 ASP A C 1
ATOM 1823 O O . ASP A 1 215 ? -6.200 -3.674 32.202 1.00 94.56 215 ASP A O 1
ATOM 1827 N N . PHE A 1 216 ? -6.499 -5.737 31.330 1.00 96.50 216 PHE A N 1
ATOM 1828 C CA . PHE A 1 216 ? -7.238 -5.347 30.136 1.00 96.50 216 PHE A CA 1
ATOM 1829 C C . PHE A 1 216 ? -8.608 -6.013 30.141 1.00 96.50 216 PHE A C 1
ATOM 1831 O O . PHE A 1 216 ? -8.790 -7.077 30.738 1.00 96.50 216 PHE A O 1
ATOM 1838 N N . PHE A 1 217 ? -9.568 -5.389 29.474 1.00 97.50 217 PHE A N 1
ATOM 1839 C CA . PHE A 1 217 ? -10.884 -5.972 29.268 1.00 97.50 217 PHE A CA 1
ATOM 1840 C C . PHE A 1 217 ? -11.389 -5.683 27.863 1.00 97.50 217 PHE A C 1
ATOM 1842 O O . PHE A 1 217 ? -11.008 -4.684 27.246 1.00 97.50 217 PHE A O 1
ATOM 1849 N N . ILE A 1 218 ? -12.247 -6.573 27.381 1.00 97.62 218 ILE A N 1
ATOM 1850 C CA . ILE A 1 218 ? -12.915 -6.458 26.093 1.00 97.62 218 ILE A CA 1
ATOM 1851 C C . ILE A 1 218 ? -14.355 -6.025 26.327 1.00 97.62 218 ILE A C 1
ATOM 1853 O O . ILE A 1 218 ? -15.020 -6.502 27.250 1.00 97.62 218 ILE A O 1
ATOM 1857 N N . PHE A 1 219 ? -14.814 -5.118 25.475 1.00 97.56 219 PHE A N 1
ATOM 1858 C CA . PHE A 1 219 ? -16.216 -4.836 25.246 1.00 97.56 219 PHE A CA 1
ATOM 1859 C C . PHE A 1 219 ? -16.622 -5.462 23.908 1.00 97.56 219 PHE A C 1
ATOM 1861 O O . PHE A 1 219 ? -16.151 -5.044 22.855 1.00 97.56 219 PHE A O 1
ATOM 1868 N N . ASP A 1 220 ? -17.435 -6.509 23.984 1.00 96.31 220 ASP A N 1
ATOM 1869 C CA . ASP A 1 220 ? -18.062 -7.212 22.864 1.00 96.31 220 ASP A CA 1
ATOM 1870 C C . ASP A 1 220 ? -19.380 -6.499 22.544 1.00 96.31 220 ASP A C 1
ATOM 1872 O O . ASP A 1 220 ? -20.312 -6.521 23.362 1.00 96.31 220 ASP A O 1
ATOM 1876 N N . LEU A 1 221 ? -19.404 -5.795 21.409 1.00 94.94 221 LEU A N 1
ATOM 1877 C CA . LEU A 1 221 ? -20.478 -4.875 21.049 1.00 94.94 221 LEU A CA 1
ATOM 1878 C C . LEU A 1 221 ? -21.754 -5.633 20.676 1.00 94.94 221 LEU A C 1
ATOM 1880 O O . LEU A 1 221 ? -22.819 -5.307 21.197 1.00 94.94 221 LEU A O 1
ATOM 1884 N N . GLU A 1 222 ? -21.652 -6.674 19.853 1.00 93.00 222 GLU A N 1
ATOM 1885 C CA . GLU A 1 222 ? -22.779 -7.490 19.387 1.00 93.00 222 GLU A CA 1
ATOM 1886 C C . GLU A 1 222 ? -23.251 -8.467 20.461 1.00 93.00 222 GLU A C 1
ATOM 1888 O O . GLU A 1 222 ? -24.450 -8.713 20.608 1.00 93.00 222 GLU A O 1
ATOM 1893 N N . GLY A 1 223 ? -22.319 -9.027 21.235 1.00 93.12 223 GLY A N 1
ATOM 1894 C CA . GLY A 1 223 ? -22.636 -9.908 22.350 1.00 93.12 223 GLY A CA 1
ATOM 1895 C C . GLY A 1 223 ? -23.153 -9.169 23.583 1.00 93.12 223 GLY A C 1
ATOM 1896 O O . GLY A 1 223 ? -23.691 -9.826 24.477 1.00 93.12 223 GLY A O 1
ATOM 1897 N N . HIS A 1 224 ? -23.001 -7.840 23.638 1.00 95.56 224 HIS A N 1
ATOM 1898 C CA . HIS A 1 224 ? -23.310 -6.980 24.784 1.00 95.56 224 HIS A CA 1
ATOM 1899 C C . HIS A 1 224 ? -22.580 -7.414 26.070 1.00 95.56 224 HIS A C 1
ATOM 1901 O O . HIS A 1 224 ? -23.150 -7.428 27.166 1.00 95.56 224 HIS A O 1
ATOM 1907 N N . LYS A 1 225 ? -21.300 -7.794 25.963 1.00 96.75 225 LYS A N 1
ATOM 1908 C CA . LYS A 1 225 ? -20.521 -8.350 27.087 1.00 96.75 225 LYS A CA 1
ATOM 1909 C C . LYS A 1 225 ? -19.292 -7.520 27.408 1.00 96.75 225 LYS A C 1
ATOM 1911 O O . LYS A 1 225 ? -18.599 -7.042 26.520 1.00 96.75 225 LYS A O 1
ATOM 1916 N N . MET A 1 226 ? -18.971 -7.423 28.694 1.00 97.50 226 MET A N 1
ATOM 1917 C CA . MET A 1 226 ? -17.713 -6.853 29.176 1.00 97.50 226 MET A CA 1
ATOM 1918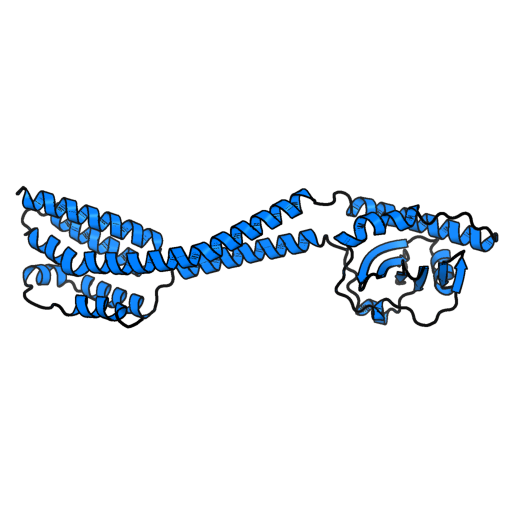 C C . MET A 1 226 ? -17.009 -7.815 30.128 1.00 97.50 226 MET A C 1
ATOM 1920 O O . MET A 1 226 ? -17.580 -8.211 31.147 1.00 97.50 226 MET A O 1
ATOM 1924 N N . TYR A 1 227 ? -15.766 -8.169 29.811 1.00 97.69 227 TYR A N 1
ATOM 1925 C CA . TYR A 1 227 ? -15.001 -9.188 30.535 1.00 97.69 227 TYR A CA 1
ATOM 1926 C C . TYR A 1 227 ? -13.495 -8.932 30.466 1.00 97.69 227 TYR A C 1
ATOM 1928 O O . TYR A 1 227 ? -12.984 -8.379 29.494 1.00 97.69 227 TYR A O 1
ATOM 1936 N N . LEU A 1 228 ? -12.778 -9.331 31.515 1.00 96.56 228 LEU A N 1
ATOM 1937 C CA . LEU A 1 228 ? -11.322 -9.282 31.576 1.00 96.56 228 LEU A CA 1
ATOM 1938 C C . LEU A 1 228 ? -10.704 -10.223 30.540 1.00 96.56 228 LEU A C 1
ATOM 1940 O O . LEU A 1 228 ? -11.183 -11.335 30.315 1.00 96.56 228 LEU A O 1
ATOM 1944 N N . THR A 1 229 ? -9.588 -9.795 29.962 1.00 93.69 229 THR A N 1
ATOM 1945 C CA . THR A 1 229 ? -8.822 -10.606 29.015 1.00 93.69 229 THR A CA 1
ATOM 1946 C C . THR A 1 229 ? -7.751 -11.413 29.748 1.00 93.69 229 THR A C 1
ATOM 1948 O O . THR A 1 229 ? -7.068 -10.895 30.633 1.00 93.69 229 THR A O 1
ATOM 1951 N N . ASP A 1 230 ? -7.566 -12.680 29.367 1.00 89.75 230 ASP A N 1
ATOM 1952 C CA . ASP A 1 230 ? -6.454 -13.502 29.863 1.00 89.75 230 ASP A CA 1
ATOM 1953 C C . ASP A 1 230 ? -5.106 -12.898 29.405 1.00 89.75 230 ASP A C 1
ATOM 1955 O O . ASP A 1 230 ? -4.909 -12.710 28.197 1.00 89.75 230 ASP A O 1
ATOM 1959 N N . PRO A 1 231 ? -4.151 -12.633 30.321 1.00 87.62 231 PRO A N 1
ATOM 1960 C CA . PRO A 1 231 ? -2.802 -12.184 29.974 1.00 87.62 231 PRO A CA 1
ATOM 1961 C C . PRO A 1 231 ? -2.113 -13.026 28.888 1.00 87.62 231 PRO A C 1
ATOM 1963 O O . PRO A 1 231 ? -1.416 -12.479 28.038 1.00 87.62 231 PRO A O 1
ATOM 1966 N N . LYS A 1 232 ? -2.352 -14.344 28.843 1.00 88.44 232 LYS A N 1
ATOM 1967 C CA . LYS A 1 232 ? -1.784 -15.222 27.804 1.00 88.44 232 LYS A CA 1
ATOM 1968 C C . LYS A 1 232 ? -2.381 -14.975 26.419 1.00 88.44 232 LYS A C 1
ATOM 1970 O O . LYS A 1 232 ? -1.689 -15.148 25.417 1.00 88.44 232 LYS A O 1
ATOM 1975 N N . LYS A 1 233 ? -3.667 -14.608 26.344 1.00 89.50 233 LYS A N 1
ATOM 1976 C CA . LYS A 1 233 ? -4.306 -14.199 25.082 1.00 89.50 233 LYS A CA 1
ATOM 1977 C C . LYS A 1 233 ? -3.768 -12.832 24.653 1.00 89.50 233 LYS A C 1
ATOM 1979 O O . LYS A 1 233 ? -3.450 -12.649 23.484 1.00 89.50 233 LYS A O 1
ATOM 1984 N N . MET A 1 234 ? -3.560 -11.921 25.608 1.00 88.88 234 MET A N 1
ATOM 1985 C CA . MET A 1 234 ? -3.011 -10.581 25.366 1.00 88.88 234 MET A CA 1
ATOM 1986 C C . MET A 1 234 ? -1.618 -10.583 24.726 1.00 88.88 234 MET A C 1
ATOM 1988 O O . MET A 1 234 ? -1.370 -9.766 23.845 1.00 88.88 234 MET A O 1
ATOM 1992 N N . GLU A 1 235 ? -0.732 -11.510 25.101 1.00 88.19 235 GLU A N 1
ATOM 1993 C CA . GLU A 1 235 ? 0.604 -11.644 24.488 1.00 88.19 235 GLU A CA 1
ATOM 1994 C C . GLU A 1 235 ? 0.558 -11.958 22.982 1.00 88.19 235 GLU A C 1
ATOM 1996 O O . GLU A 1 235 ? 1.510 -11.670 22.258 1.00 88.19 235 GLU A O 1
ATOM 2001 N N . LYS A 1 236 ? -0.547 -12.539 22.503 1.00 90.00 236 LYS A N 1
ATOM 2002 C CA . LYS A 1 236 ? -0.753 -12.900 21.094 1.00 90.00 236 LYS A CA 1
ATOM 2003 C C . LYS A 1 236 ? -1.518 -11.836 20.305 1.00 90.00 236 LYS A C 1
ATOM 2005 O O . LYS A 1 236 ? -1.616 -11.947 19.086 1.00 90.00 236 LYS A O 1
ATOM 2010 N N . LEU A 1 237 ? -2.078 -10.833 20.982 1.00 90.56 237 LEU A N 1
ATOM 2011 C CA . LEU A 1 237 ? -2.891 -9.791 20.364 1.00 90.56 237 LEU A CA 1
ATOM 2012 C C . LEU A 1 237 ? -2.035 -8.587 19.965 1.00 90.56 237 LEU A C 1
ATOM 2014 O O . LEU A 1 237 ? -1.226 -8.078 20.742 1.00 90.56 237 LEU A O 1
ATOM 2018 N N . ASN A 1 238 ? -2.274 -8.065 18.762 1.00 90.00 238 ASN A N 1
ATOM 2019 C CA . ASN A 1 238 ? -1.708 -6.785 18.356 1.00 90.00 238 ASN A CA 1
ATOM 2020 C C . ASN A 1 238 ? -2.492 -5.629 18.994 1.00 90.00 238 ASN A C 1
ATOM 2022 O O . ASN A 1 238 ? -3.526 -5.198 18.485 1.00 90.00 238 ASN A O 1
ATOM 2026 N N . THR A 1 239 ? -1.945 -5.097 20.084 1.00 90.69 239 THR A N 1
ATOM 2027 C CA . THR A 1 239 ? -2.541 -4.006 20.870 1.00 90.69 239 THR A CA 1
ATOM 2028 C C . THR A 1 239 ? -2.036 -2.613 20.495 1.00 90.69 239 THR A C 1
ATOM 2030 O O . THR A 1 239 ? -2.292 -1.646 21.220 1.00 90.69 239 THR A O 1
ATOM 2033 N N . ALA A 1 240 ? -1.312 -2.481 19.376 1.00 89.94 240 ALA A N 1
ATOM 2034 C CA . ALA A 1 240 ? -0.898 -1.177 18.872 1.00 89.94 240 ALA A CA 1
ATOM 2035 C C . ALA A 1 240 ? -2.125 -0.268 18.651 1.00 89.94 240 ALA A C 1
ATOM 2037 O O . ALA A 1 240 ? -3.236 -0.764 18.463 1.00 89.94 240 ALA A O 1
ATOM 2038 N N . PRO A 1 241 ? -1.973 1.062 18.615 1.00 87.88 241 PRO A N 1
ATOM 2039 C CA . PRO A 1 241 ? -3.066 1.941 18.213 1.00 87.88 241 PRO A CA 1
ATOM 2040 C C . PRO A 1 241 ? -3.656 1.531 16.854 1.00 87.88 241 PRO A C 1
ATOM 2042 O O . PRO A 1 241 ? -2.930 1.055 15.974 1.00 87.88 241 PRO A O 1
ATOM 2045 N N . ASN A 1 242 ? -4.972 1.683 16.685 1.00 90.00 242 ASN A N 1
ATOM 2046 C CA . ASN A 1 242 ? -5.595 1.516 15.374 1.00 90.00 242 ASN A CA 1
ATOM 2047 C C . ASN A 1 242 ? -5.060 2.563 14.398 1.00 90.00 242 ASN A C 1
ATOM 2049 O O . ASN A 1 242 ? -4.976 3.748 14.727 1.00 90.00 242 ASN A O 1
ATOM 2053 N N . GLU A 1 243 ? -4.758 2.119 13.187 1.00 84.56 243 GLU A N 1
ATOM 2054 C CA . GLU A 1 243 ? -4.410 2.985 12.070 1.00 84.56 243 GLU A CA 1
ATOM 2055 C C . GLU A 1 243 ? -5.554 2.973 11.060 1.00 84.56 243 GLU A C 1
ATOM 2057 O O . GLU A 1 243 ? -6.348 2.038 11.019 1.00 84.56 243 GLU A O 1
ATOM 2062 N N . SER A 1 244 ? -5.654 4.022 10.248 1.00 86.31 244 SER A N 1
ATOM 2063 C CA . SER A 1 244 ? -6.640 4.058 9.167 1.00 86.31 244 SER A CA 1
ATOM 2064 C C . SER A 1 244 ? -6.299 2.990 8.130 1.00 86.31 244 SER A C 1
ATOM 2066 O O . SER A 1 244 ? -5.206 3.006 7.552 1.00 86.31 244 SER A O 1
ATOM 2068 N N . ASN A 1 245 ? -7.259 2.110 7.850 1.00 84.50 245 ASN A N 1
ATOM 2069 C CA . ASN A 1 245 ? -7.149 1.079 6.823 1.00 84.50 245 ASN A CA 1
ATOM 2070 C C . ASN A 1 245 ? -6.838 1.709 5.455 1.00 84.50 245 ASN A C 1
ATOM 2072 O O . ASN A 1 245 ? -5.969 1.227 4.727 1.00 84.50 245 ASN A O 1
ATOM 2076 N N . ARG A 1 246 ? -7.443 2.862 5.131 1.00 84.12 246 ARG A N 1
ATOM 2077 C CA . ARG A 1 246 ? -7.115 3.618 3.907 1.00 84.12 246 ARG A CA 1
ATOM 2078 C C . ARG A 1 246 ? -5.675 4.094 3.883 1.00 84.12 246 ARG A C 1
ATOM 2080 O O . ARG A 1 246 ? -5.046 4.044 2.833 1.00 84.12 246 ARG A O 1
ATOM 2087 N N . ARG A 1 247 ? -5.133 4.558 5.012 1.00 84.25 247 ARG A N 1
ATOM 2088 C CA . ARG A 1 247 ? -3.738 5.014 5.084 1.00 84.25 247 ARG A CA 1
ATOM 2089 C C . ARG A 1 247 ? -2.760 3.870 4.831 1.00 84.25 247 ARG A C 1
ATOM 2091 O O . ARG A 1 247 ? -1.772 4.078 4.129 1.00 84.25 247 ARG A O 1
ATOM 2098 N N . ILE A 1 248 ? -3.051 2.678 5.351 1.00 85.19 248 ILE A N 1
ATOM 2099 C CA . ILE A 1 248 ? -2.264 1.470 5.070 1.00 85.19 248 ILE A CA 1
ATOM 2100 C C . ILE A 1 248 ? -2.284 1.178 3.564 1.00 85.19 248 ILE A C 1
ATOM 2102 O O . ILE A 1 248 ? -1.222 1.053 2.956 1.00 85.19 248 ILE A O 1
ATOM 2106 N N . ILE A 1 249 ? -3.471 1.168 2.948 1.00 86.88 249 ILE A N 1
ATOM 2107 C CA . ILE A 1 249 ? -3.634 0.938 1.503 1.00 86.88 249 ILE A CA 1
ATOM 2108 C C . ILE A 1 249 ? -2.889 2.001 0.682 1.00 86.88 249 ILE A C 1
ATOM 2110 O O . ILE A 1 249 ? -2.160 1.658 -0.244 1.00 86.88 249 ILE A O 1
ATOM 2114 N N . ILE A 1 250 ? -3.008 3.286 1.034 1.00 88.62 250 ILE A N 1
ATOM 2115 C CA . ILE A 1 250 ? -2.282 4.380 0.369 1.00 88.62 250 ILE A CA 1
ATOM 2116 C C . ILE A 1 250 ? -0.773 4.123 0.403 1.00 88.62 250 ILE A C 1
ATOM 2118 O O . ILE A 1 250 ? -0.111 4.241 -0.626 1.00 88.62 250 ILE A O 1
ATOM 2122 N N . ASN A 1 251 ? -0.222 3.770 1.565 1.00 89.00 251 ASN A N 1
ATOM 2123 C CA . ASN A 1 251 ? 1.212 3.521 1.707 1.00 89.00 251 ASN A CA 1
ATOM 2124 C C . ASN A 1 251 ? 1.663 2.313 0.875 1.00 89.00 251 ASN A C 1
ATOM 2126 O O . ASN A 1 251 ? 2.703 2.378 0.222 1.00 89.00 251 ASN A O 1
ATOM 2130 N N . GLN A 1 252 ? 0.872 1.237 0.857 1.00 90.88 252 GLN A N 1
ATOM 2131 C CA . GLN A 1 252 ? 1.142 0.062 0.026 1.00 90.88 252 GLN A CA 1
ATOM 2132 C C . GLN A 1 252 ? 1.126 0.408 -1.468 1.00 90.88 252 GLN A C 1
ATOM 2134 O O . GLN A 1 252 ? 2.032 0.008 -2.194 1.00 90.88 252 GLN A O 1
ATOM 2139 N N . LEU A 1 253 ? 0.144 1.192 -1.927 1.00 92.56 253 LEU A N 1
ATOM 2140 C CA . LEU A 1 253 ? 0.056 1.637 -3.321 1.00 92.56 253 LEU A CA 1
ATOM 2141 C C . LEU A 1 253 ? 1.207 2.578 -3.706 1.00 92.56 253 LEU A C 1
ATOM 2143 O O . LEU A 1 253 ? 1.739 2.456 -4.806 1.00 92.56 253 LEU A O 1
ATOM 2147 N N . LYS A 1 254 ? 1.621 3.487 -2.811 1.00 93.00 254 LYS A N 1
ATOM 2148 C CA . LYS A 1 254 ? 2.784 4.367 -3.033 1.00 93.00 254 LYS A CA 1
ATOM 2149 C C . LYS A 1 254 ? 4.062 3.552 -3.202 1.00 93.00 254 LYS A C 1
ATOM 2151 O O . LYS A 1 254 ? 4.737 3.706 -4.213 1.00 93.00 254 LYS A O 1
ATOM 2156 N N . LYS A 1 255 ? 4.318 2.617 -2.283 1.00 94.56 255 LYS A N 1
ATOM 2157 C CA . LYS A 1 255 ? 5.468 1.712 -2.368 1.00 94.56 255 LYS A CA 1
ATOM 2158 C C . LYS A 1 255 ? 5.447 0.882 -3.655 1.00 94.56 255 LYS A C 1
ATOM 2160 O O . LYS A 1 255 ? 6.455 0.773 -4.340 1.00 94.56 255 LYS A O 1
ATOM 2165 N N . LYS A 1 256 ? 4.284 0.334 -4.018 1.00 94.75 256 LYS A N 1
ATOM 2166 C CA . LYS A 1 256 ? 4.133 -0.435 -5.258 1.00 94.75 256 LYS A CA 1
ATOM 2167 C C . LYS A 1 256 ? 4.437 0.414 -6.496 1.00 94.75 256 LYS A C 1
ATOM 2169 O O . LYS A 1 256 ? 5.061 -0.080 -7.426 1.00 94.75 256 LYS A O 1
ATOM 2174 N N . ASN A 1 257 ? 4.019 1.679 -6.521 1.00 95.00 257 ASN A N 1
ATOM 2175 C CA . ASN A 1 257 ? 4.348 2.583 -7.623 1.00 95.00 257 ASN A CA 1
ATOM 2176 C C . ASN A 1 257 ? 5.854 2.845 -7.724 1.00 95.00 257 ASN A C 1
ATOM 2178 O O . ASN A 1 257 ? 6.376 2.815 -8.831 1.00 95.00 257 ASN A O 1
ATOM 2182 N N . GLU A 1 258 ? 6.546 3.046 -6.601 1.00 94.81 258 GLU A N 1
ATOM 2183 C CA . GLU A 1 258 ? 8.009 3.202 -6.577 1.00 94.81 258 GLU A CA 1
ATOM 2184 C C . GLU A 1 258 ? 8.704 1.953 -7.147 1.00 94.81 258 GLU A C 1
ATOM 2186 O O . GLU A 1 258 ? 9.514 2.063 -8.065 1.00 94.81 258 GLU A O 1
ATOM 2191 N N . GLU A 1 259 ? 8.310 0.756 -6.696 1.00 94.50 259 GLU A N 1
ATOM 2192 C CA . GLU A 1 259 ? 8.841 -0.519 -7.206 1.00 94.50 259 GLU A CA 1
ATOM 2193 C C . GLU A 1 259 ? 8.586 -0.694 -8.718 1.00 94.50 259 GLU A C 1
ATOM 2195 O O . GLU A 1 259 ? 9.454 -1.169 -9.455 1.00 94.50 259 GLU A O 1
ATOM 2200 N N . LEU A 1 260 ? 7.404 -0.297 -9.204 1.00 93.81 260 LEU A N 1
ATOM 2201 C CA . LEU A 1 260 ? 7.060 -0.333 -10.629 1.00 93.81 260 LEU A CA 1
ATOM 2202 C C . LEU A 1 260 ? 7.888 0.668 -11.448 1.00 93.81 260 LEU A C 1
ATOM 2204 O O . LEU A 1 260 ? 8.339 0.320 -12.539 1.00 93.81 260 LEU A O 1
ATOM 2208 N N . GLU A 1 261 ? 8.102 1.885 -10.942 1.00 92.62 261 GLU A N 1
ATOM 2209 C CA . GLU A 1 261 ? 8.922 2.914 -11.592 1.00 92.62 261 GLU A CA 1
ATOM 2210 C C . GLU A 1 261 ? 10.391 2.473 -11.693 1.00 92.62 261 GLU A C 1
ATOM 2212 O O . GLU A 1 261 ? 10.983 2.558 -12.774 1.00 92.62 261 GLU A O 1
ATOM 2217 N N . GLU A 1 262 ? 10.955 1.919 -10.616 1.00 91.81 262 GLU A N 1
ATOM 2218 C CA . GLU A 1 262 ? 12.312 1.362 -10.600 1.00 91.81 262 GLU A CA 1
ATOM 2219 C C . GLU A 1 262 ? 12.455 0.188 -11.577 1.00 91.81 262 GLU A C 1
ATOM 2221 O O . GLU A 1 262 ? 13.339 0.189 -12.438 1.00 91.81 262 GLU A O 1
ATOM 2226 N N . ALA A 1 263 ? 11.546 -0.791 -11.518 1.00 89.69 263 ALA A N 1
ATOM 2227 C CA . ALA A 1 263 ? 11.571 -1.943 -12.417 1.00 89.69 263 ALA A CA 1
ATOM 2228 C C . ALA A 1 263 ? 11.416 -1.531 -13.890 1.00 89.69 263 ALA A C 1
ATOM 2230 O O . ALA A 1 263 ? 12.040 -2.120 -14.779 1.00 89.69 263 ALA A O 1
ATOM 2231 N N . MET A 1 264 ? 10.593 -0.518 -14.167 1.00 89.75 264 MET A N 1
ATOM 2232 C CA . MET A 1 264 ? 10.416 0.043 -15.503 1.00 89.75 264 MET A CA 1
ATOM 2233 C C . MET A 1 264 ? 11.708 0.698 -16.010 1.00 89.75 264 MET A C 1
ATOM 2235 O O . MET A 1 264 ? 12.082 0.508 -17.171 1.00 89.75 264 MET A O 1
ATOM 2239 N N . TYR A 1 265 ? 12.408 1.437 -15.149 1.00 86.88 265 TYR A N 1
ATOM 2240 C CA . TYR A 1 265 ? 13.670 2.091 -15.483 1.00 86.88 265 TYR A CA 1
ATOM 2241 C C . TYR A 1 265 ? 14.800 1.091 -15.752 1.00 86.88 265 TYR A C 1
ATOM 2243 O O . TYR A 1 265 ? 15.519 1.214 -16.747 1.00 86.88 265 TYR A O 1
ATOM 2251 N N . GLU A 1 266 ? 14.900 0.043 -14.936 1.00 87.12 266 GLU A N 1
ATOM 2252 C CA . GLU A 1 266 ? 15.846 -1.047 -15.171 1.00 87.12 266 GLU A CA 1
ATOM 2253 C C . GLU A 1 266 ? 15.544 -1.754 -16.497 1.00 87.12 266 GLU A C 1
ATOM 2255 O O . GLU A 1 266 ? 16.412 -1.850 -17.367 1.00 87.12 266 GLU A O 1
ATOM 2260 N N . ARG A 1 267 ? 14.281 -2.128 -16.749 1.00 85.56 267 ARG A N 1
ATOM 2261 C CA . ARG A 1 267 ? 13.874 -2.734 -18.030 1.00 85.56 267 ARG A CA 1
ATOM 2262 C C . ARG A 1 267 ? 14.174 -1.842 -19.228 1.00 85.56 267 ARG A C 1
ATOM 2264 O O . ARG A 1 267 ? 14.551 -2.365 -20.276 1.00 85.56 267 ARG A O 1
ATOM 2271 N N . LYS A 1 268 ? 14.035 -0.518 -19.111 1.00 86.19 268 LYS A N 1
ATOM 2272 C CA . LYS A 1 268 ? 14.393 0.454 -20.161 1.00 86.19 268 LYS A CA 1
ATOM 2273 C C . LYS A 1 268 ? 15.885 0.361 -20.517 1.00 86.19 268 LYS A C 1
ATOM 2275 O O . LYS A 1 268 ? 16.215 0.304 -21.705 1.00 86.19 268 LYS A O 1
ATOM 2280 N N . ARG A 1 269 ? 16.762 0.218 -19.520 1.00 84.44 269 ARG A N 1
ATOM 2281 C CA . ARG A 1 269 ? 18.228 0.155 -19.674 1.00 84.44 269 ARG A CA 1
ATOM 2282 C C . ARG A 1 269 ? 18.769 -1.217 -20.079 1.00 84.44 269 ARG A C 1
ATOM 2284 O O . ARG A 1 269 ? 19.710 -1.297 -20.870 1.00 84.44 269 ARG A O 1
ATOM 2291 N N . THR A 1 270 ? 18.182 -2.302 -19.578 1.00 85.44 270 THR A N 1
ATOM 2292 C CA . THR A 1 270 ? 18.675 -3.666 -19.825 1.00 85.44 270 THR A CA 1
ATOM 2293 C C . THR A 1 270 ? 18.405 -4.106 -21.258 1.00 85.44 270 THR A C 1
ATOM 2295 O O . THR A 1 270 ? 17.258 -4.186 -21.689 1.00 85.44 270 THR A O 1
ATOM 2298 N N . LEU A 1 271 ? 19.444 -4.422 -22.022 1.00 81.69 271 LEU A N 1
ATOM 2299 C CA . LEU A 1 271 ? 19.302 -4.987 -23.364 1.00 81.69 271 LEU A CA 1
ATOM 2300 C C . LEU A 1 271 ? 19.371 -6.520 -23.305 1.00 81.69 271 LEU A C 1
ATOM 2302 O O . LEU A 1 271 ? 20.084 -7.053 -22.452 1.00 81.69 271 LEU A O 1
ATOM 2306 N N . PRO A 1 272 ? 18.677 -7.242 -24.205 1.00 82.12 272 PRO A N 1
ATOM 2307 C CA . PRO A 1 272 ? 18.843 -8.687 -24.331 1.00 82.12 272 PRO A CA 1
ATOM 2308 C C . PRO A 1 272 ? 20.315 -9.057 -24.554 1.00 82.12 272 PRO A C 1
ATOM 2310 O O . PRO A 1 272 ? 21.018 -8.364 -25.289 1.00 82.12 272 PRO A O 1
ATOM 2313 N N . GLU A 1 273 ? 20.781 -10.164 -23.973 1.00 77.81 273 GLU A N 1
ATOM 2314 C CA . GLU A 1 273 ? 22.196 -10.573 -24.039 1.00 77.81 273 GLU A CA 1
ATOM 2315 C C . GLU A 1 273 ? 22.729 -10.667 -25.472 1.00 77.81 273 GLU A C 1
ATOM 2317 O O . GLU A 1 273 ? 23.842 -10.229 -25.752 1.00 77.81 273 GLU A O 1
ATOM 2322 N N . GLN A 1 274 ? 21.902 -11.160 -26.397 1.00 72.56 274 GLN A N 1
ATOM 2323 C CA . GLN A 1 274 ? 22.233 -11.246 -27.820 1.00 72.56 274 GLN A CA 1
ATOM 2324 C C . GLN A 1 274 ? 22.503 -9.863 -28.431 1.00 72.56 274 GLN A C 1
ATOM 2326 O O . GLN A 1 274 ? 23.452 -9.696 -29.191 1.00 72.56 274 GLN A O 1
ATOM 2331 N N . VAL A 1 275 ? 21.711 -8.851 -28.060 1.00 77.06 275 VAL A N 1
ATOM 2332 C CA . VAL A 1 275 ? 21.900 -7.465 -28.513 1.00 77.06 275 VAL A CA 1
ATOM 2333 C C . VAL A 1 275 ? 23.169 -6.887 -27.897 1.00 77.06 275 VAL A C 1
ATOM 2335 O O . VAL A 1 275 ? 23.967 -6.279 -28.601 1.00 77.06 275 VAL A O 1
ATOM 2338 N N . THR A 1 276 ? 23.401 -7.120 -26.606 1.00 80.44 276 THR A N 1
ATOM 2339 C CA . THR A 1 276 ? 24.617 -6.672 -25.913 1.00 80.44 276 THR A CA 1
ATOM 2340 C C . THR A 1 276 ? 25.882 -7.270 -26.536 1.00 80.44 276 THR A C 1
ATOM 2342 O O . THR A 1 276 ? 26.871 -6.563 -26.712 1.00 80.44 276 THR A O 1
ATOM 2345 N N . ALA A 1 277 ? 25.860 -8.550 -26.919 1.00 75.75 277 ALA A N 1
ATOM 2346 C CA . ALA A 1 277 ? 26.970 -9.193 -27.622 1.00 75.75 277 ALA A CA 1
ATOM 2347 C C . ALA A 1 277 ? 27.247 -8.520 -28.977 1.00 75.75 277 ALA A C 1
ATOM 2349 O O . ALA A 1 277 ? 28.384 -8.147 -29.257 1.00 75.75 277 ALA A O 1
ATOM 2350 N N . VAL A 1 278 ? 26.195 -8.262 -29.762 1.00 72.62 278 VAL A N 1
ATOM 2351 C CA . VAL A 1 278 ? 26.294 -7.544 -31.043 1.00 72.62 278 VAL A CA 1
ATOM 2352 C C . VAL A 1 278 ? 26.864 -6.133 -30.862 1.00 72.62 278 VAL A C 1
ATOM 2354 O O . VAL A 1 278 ? 27.719 -5.716 -31.643 1.00 72.62 278 VAL A O 1
ATOM 2357 N N . LEU A 1 279 ? 26.435 -5.396 -29.831 1.00 78.62 279 LEU A N 1
ATOM 2358 C CA . LEU A 1 279 ? 26.965 -4.060 -29.536 1.00 78.62 279 LEU A CA 1
ATOM 2359 C C . LEU A 1 279 ? 28.447 -4.102 -29.153 1.00 78.62 279 LEU A C 1
ATOM 2361 O O . LEU A 1 279 ? 29.208 -3.240 -29.583 1.00 78.62 279 LEU A O 1
ATOM 2365 N N . LYS A 1 280 ? 28.878 -5.110 -28.390 1.00 80.19 280 LYS A N 1
ATOM 2366 C CA . LYS A 1 280 ? 30.290 -5.291 -28.025 1.00 80.19 280 LYS A CA 1
ATOM 2367 C C . LYS A 1 280 ? 31.160 -5.625 -29.229 1.00 80.19 280 LYS A C 1
ATOM 2369 O O . LYS A 1 280 ? 32.224 -5.029 -29.381 1.00 80.19 280 LYS A O 1
ATOM 2374 N N . ASP A 1 281 ? 30.700 -6.513 -30.106 1.00 72.69 281 ASP A N 1
ATOM 2375 C CA . ASP A 1 281 ? 31.398 -6.812 -31.360 1.00 72.69 281 ASP A CA 1
ATOM 2376 C C . ASP A 1 281 ? 31.485 -5.567 -32.248 1.00 72.69 281 ASP A C 1
ATOM 2378 O O . ASP A 1 281 ? 32.531 -5.271 -32.827 1.00 72.69 281 ASP A O 1
ATOM 2382 N N . TYR A 1 282 ? 30.412 -4.777 -32.292 1.00 73.25 282 TYR A N 1
ATOM 2383 C CA . TYR A 1 282 ? 30.388 -3.502 -32.994 1.00 73.25 282 TYR A CA 1
ATOM 2384 C C . TYR A 1 282 ? 31.381 -2.488 -32.405 1.00 73.25 282 TYR A C 1
ATOM 2386 O O . TYR A 1 282 ? 32.140 -1.876 -33.153 1.00 73.25 282 TYR A O 1
ATOM 2394 N N . ILE A 1 283 ? 31.437 -2.333 -31.078 1.00 76.25 283 ILE A N 1
ATOM 2395 C CA . ILE A 1 283 ? 32.410 -1.463 -30.400 1.00 76.25 283 ILE A CA 1
ATOM 2396 C C . ILE A 1 283 ? 33.835 -1.925 -30.684 1.00 76.25 283 ILE A C 1
ATOM 2398 O O . ILE A 1 283 ? 34.669 -1.097 -31.033 1.00 76.25 283 ILE A O 1
ATOM 2402 N N . LYS A 1 284 ? 34.112 -3.228 -30.590 1.00 74.94 284 LYS A N 1
ATOM 2403 C CA . LYS A 1 284 ? 35.431 -3.797 -30.888 1.00 74.94 284 LYS A CA 1
ATOM 2404 C C . LYS A 1 284 ? 35.847 -3.520 -32.330 1.00 74.94 284 LYS A C 1
ATOM 2406 O O . LYS A 1 284 ? 37.001 -3.184 -32.583 1.00 74.94 284 LYS A O 1
ATOM 2411 N N . ASN A 1 285 ? 34.908 -3.619 -33.269 1.00 69.94 285 ASN A N 1
ATOM 2412 C CA . ASN A 1 285 ? 35.155 -3.218 -34.646 1.00 69.94 285 ASN A CA 1
ATOM 2413 C C . ASN A 1 285 ? 35.482 -1.724 -34.708 1.00 69.94 285 ASN A C 1
ATOM 2415 O O . ASN A 1 285 ? 36.538 -1.396 -35.236 1.00 69.94 285 ASN A O 1
ATOM 2419 N N . LEU A 1 286 ? 34.665 -0.858 -34.087 1.00 69.00 286 LEU A N 1
ATOM 2420 C CA . LEU A 1 286 ? 34.906 0.589 -33.968 1.00 69.00 286 LEU A CA 1
ATOM 2421 C C . LEU A 1 286 ? 36.252 0.968 -33.314 1.00 69.00 286 LEU A C 1
ATOM 2423 O O . LEU A 1 286 ? 36.779 2.039 -33.602 1.00 69.00 286 LEU A O 1
ATOM 2427 N N . GLU A 1 287 ? 36.782 0.138 -32.413 1.00 68.06 287 GLU A N 1
ATOM 2428 C CA . GLU A 1 287 ? 38.033 0.370 -31.669 1.00 68.06 287 GLU A CA 1
ATOM 2429 C C . GLU A 1 287 ? 39.286 -0.067 -32.392 1.00 68.06 287 GLU A C 1
ATOM 2431 O O . GLU A 1 287 ? 40.354 0.481 -32.121 1.00 68.06 287 GLU A O 1
ATOM 2436 N N . ASN A 1 288 ? 39.178 -1.039 -33.294 1.00 60.06 288 ASN A N 1
ATOM 2437 C CA . ASN A 1 288 ? 40.312 -1.408 -34.113 1.00 60.06 288 ASN A CA 1
ATOM 2438 C C . ASN A 1 288 ? 40.690 -0.185 -34.955 1.00 60.06 288 ASN A C 1
ATOM 2440 O O . ASN A 1 288 ? 39.968 0.210 -35.869 1.00 60.06 288 ASN A O 1
ATOM 2444 N N . THR A 1 289 ? 41.846 0.399 -34.626 1.00 46.00 289 THR A N 1
ATOM 2445 C CA . THR A 1 289 ? 42.481 1.595 -35.211 1.00 46.00 289 THR A CA 1
ATOM 2446 C C . THR A 1 289 ? 42.569 1.552 -36.741 1.00 46.00 289 THR A C 1
ATOM 2448 O O . THR A 1 289 ? 42.775 2.570 -37.398 1.00 46.00 289 THR A O 1
ATOM 2451 N N . ASP A 1 290 ? 42.353 0.366 -37.301 1.00 50.78 290 ASP A N 1
ATOM 2452 C CA . ASP A 1 290 ? 42.244 0.074 -38.713 1.00 50.78 290 ASP A CA 1
ATOM 2453 C C . ASP A 1 290 ? 40.880 0.388 -39.349 1.00 50.78 290 ASP A C 1
ATOM 2455 O O . ASP A 1 290 ? 40.704 0.090 -40.515 1.00 50.78 290 ASP A O 1
ATOM 2459 N N . ILE A 1 291 ? 39.874 0.964 -38.681 1.00 51.22 291 ILE A N 1
ATOM 2460 C CA . ILE A 1 291 ? 38.660 1.376 -39.419 1.00 51.22 291 ILE A CA 1
ATOM 2461 C C . ILE A 1 291 ? 38.944 2.533 -40.351 1.00 51.22 291 ILE A C 1
ATOM 2463 O O . ILE A 1 291 ? 38.400 2.549 -41.441 1.00 51.22 291 ILE A O 1
ATOM 2467 N N . ILE A 1 292 ? 39.796 3.482 -39.971 1.00 48.22 292 ILE A N 1
ATOM 2468 C CA . ILE A 1 292 ? 40.157 4.566 -40.882 1.00 48.22 292 ILE A CA 1
ATOM 2469 C C . ILE A 1 292 ? 40.894 3.962 -42.087 1.00 48.22 292 ILE A C 1
ATOM 2471 O O . ILE A 1 292 ? 40.455 4.183 -43.208 1.00 48.22 292 ILE A O 1
ATOM 2475 N N . SER A 1 293 ? 41.903 3.107 -41.881 1.00 49.31 293 SER A N 1
ATOM 2476 C CA . SER A 1 293 ? 42.640 2.415 -42.960 1.00 49.31 293 SER A CA 1
ATOM 2477 C C . SER A 1 293 ? 41.786 1.412 -43.758 1.00 49.31 293 SER A C 1
ATOM 2479 O O . SER A 1 293 ? 41.901 1.374 -44.975 1.00 49.31 293 SER A O 1
ATOM 2481 N N . LYS A 1 294 ? 40.860 0.671 -43.137 1.00 49.41 294 LYS A N 1
ATOM 2482 C CA . LYS A 1 294 ? 39.904 -0.228 -43.813 1.00 49.41 294 LYS A CA 1
ATOM 2483 C C . LYS A 1 294 ? 38.832 0.550 -44.558 1.00 49.41 294 LYS A C 1
ATOM 2485 O O . LYS A 1 294 ? 38.556 0.221 -45.698 1.00 49.41 294 LYS A O 1
ATOM 2490 N N . ILE A 1 295 ? 38.294 1.640 -44.012 1.00 48.97 295 ILE A N 1
ATOM 2491 C CA . ILE A 1 295 ? 37.470 2.592 -44.775 1.00 48.97 295 ILE A CA 1
ATOM 2492 C C . ILE A 1 295 ? 38.227 3.039 -46.041 1.00 48.97 295 ILE A C 1
ATOM 2494 O O . ILE A 1 295 ? 37.601 3.271 -47.078 1.00 48.97 295 ILE A O 1
ATOM 2498 N N . PHE A 1 296 ? 39.567 3.101 -46.000 1.00 44.62 296 PHE A N 1
ATOM 2499 C CA . PHE A 1 296 ? 40.388 3.344 -47.183 1.00 44.62 296 PHE A CA 1
ATOM 2500 C C . PHE A 1 296 ? 40.588 2.147 -48.137 1.00 44.62 296 PHE A C 1
ATOM 2502 O O . PHE A 1 296 ? 40.838 2.437 -49.307 1.00 44.62 296 PHE A O 1
ATOM 2509 N N . ASP A 1 297 ? 40.383 0.893 -47.710 1.00 46.38 297 ASP A N 1
ATOM 2510 C CA . ASP A 1 297 ? 40.725 -0.350 -48.442 1.00 46.38 297 ASP A CA 1
ATOM 2511 C C . ASP A 1 297 ? 39.560 -1.346 -48.714 1.00 46.38 297 ASP A C 1
ATOM 2513 O O . ASP A 1 297 ? 39.786 -2.431 -49.246 1.00 46.38 297 ASP A O 1
ATOM 2517 N N . ILE A 1 298 ? 38.301 -1.045 -48.376 1.00 42.56 298 ILE A N 1
ATOM 2518 C CA . ILE A 1 298 ? 37.222 -2.060 -48.402 1.00 42.56 298 ILE A CA 1
ATOM 2519 C C . ILE A 1 298 ? 36.705 -2.398 -49.819 1.00 42.56 298 ILE A C 1
ATOM 2521 O O . ILE A 1 298 ? 35.879 -1.689 -50.396 1.00 42.56 298 ILE A O 1
ATOM 2525 N N . ASN A 1 299 ? 37.113 -3.574 -50.304 1.00 41.69 299 ASN A N 1
ATOM 2526 C CA . ASN A 1 299 ? 36.233 -4.580 -50.909 1.00 41.69 299 ASN A CA 1
ATOM 2527 C C . ASN A 1 299 ? 36.030 -5.712 -49.872 1.00 41.69 299 ASN A C 1
ATOM 2529 O O . ASN A 1 299 ? 37.003 -6.117 -49.247 1.00 41.69 299 ASN A O 1
ATOM 2533 N N . GLU A 1 300 ? 34.797 -6.232 -49.746 1.00 45.81 300 GLU A N 1
ATOM 2534 C CA . GLU A 1 300 ? 34.351 -7.333 -48.843 1.00 45.81 300 GLU A CA 1
ATOM 2535 C C . GLU A 1 300 ? 34.256 -6.934 -47.341 1.00 45.81 300 GLU A C 1
ATOM 2537 O O . GLU A 1 300 ? 35.096 -6.218 -46.824 1.00 45.81 300 GLU A O 1
ATOM 2542 N N . GLU A 1 301 ? 33.228 -7.232 -46.534 1.00 41.66 301 GLU A N 1
ATOM 2543 C CA . GLU A 1 301 ? 32.365 -8.410 -46.423 1.00 41.66 301 GLU A CA 1
ATOM 2544 C C . GLU A 1 301 ? 30.964 -8.068 -45.868 1.00 41.66 301 GLU A C 1
ATOM 2546 O O . GLU A 1 301 ? 30.778 -7.454 -44.815 1.00 41.66 301 GLU A O 1
ATOM 2551 N N . THR A 1 302 ? 29.952 -8.611 -46.532 1.00 47.75 302 THR A N 1
ATOM 2552 C CA . THR A 1 302 ? 28.512 -8.524 -46.248 1.00 47.75 302 THR A CA 1
ATOM 2553 C C . THR A 1 302 ? 28.046 -9.499 -45.144 1.00 47.75 302 THR A C 1
ATOM 2555 O O . THR A 1 302 ? 26.948 -10.055 -45.227 1.00 47.75 302 THR A O 1
ATOM 2558 N N . ASN A 1 303 ? 28.872 -9.761 -44.122 1.00 49.31 303 ASN A N 1
ATOM 2559 C CA . ASN A 1 303 ? 28.601 -10.792 -43.100 1.00 49.31 303 ASN A CA 1
ATOM 2560 C C . ASN A 1 303 ? 27.957 -10.252 -41.811 1.00 49.31 303 ASN A C 1
ATOM 2562 O O . ASN A 1 303 ? 27.096 -10.910 -41.226 1.00 49.31 303 ASN A O 1
ATOM 2566 N N . ILE A 1 304 ? 28.292 -9.030 -41.395 1.00 48.84 304 ILE A N 1
ATOM 2567 C CA . ILE A 1 304 ? 27.829 -8.463 -40.115 1.00 48.84 304 ILE A CA 1
ATOM 2568 C C . ILE A 1 304 ? 26.352 -8.031 -40.192 1.00 48.84 304 ILE A C 1
ATOM 2570 O O . ILE A 1 304 ? 25.575 -8.308 -39.278 1.00 48.84 304 ILE A O 1
ATOM 2574 N N . LEU A 1 305 ? 25.929 -7.458 -41.327 1.00 45.41 305 LEU A N 1
ATOM 2575 C CA . LEU A 1 305 ? 24.539 -7.047 -41.578 1.00 45.41 305 LEU A CA 1
ATOM 2576 C C . LEU A 1 305 ? 23.561 -8.233 -41.514 1.00 45.41 305 LEU A C 1
ATOM 2578 O O . LEU A 1 305 ? 22.475 -8.131 -40.948 1.00 45.41 305 LEU A O 1
ATOM 2582 N N . ARG A 1 306 ? 23.966 -9.389 -42.060 1.00 46.88 306 ARG A N 1
ATOM 2583 C CA . ARG A 1 306 ? 23.172 -10.627 -42.032 1.00 46.88 306 ARG A CA 1
ATOM 2584 C C . ARG A 1 306 ? 23.109 -11.240 -40.640 1.00 46.88 306 ARG A C 1
ATOM 2586 O O . ARG A 1 306 ? 22.048 -11.721 -40.262 1.00 46.88 306 ARG A O 1
ATOM 2593 N N . ALA A 1 307 ? 24.192 -11.198 -39.867 1.00 48.91 307 ALA A N 1
ATOM 2594 C CA . ALA A 1 307 ? 24.177 -11.669 -38.484 1.00 48.91 307 ALA A CA 1
ATOM 2595 C C . ALA A 1 307 ? 23.250 -10.813 -37.594 1.00 48.91 307 ALA A C 1
ATOM 2597 O O . ALA A 1 307 ? 22.492 -11.363 -36.798 1.00 48.91 307 ALA A O 1
ATOM 2598 N N . MET A 1 308 ? 23.234 -9.486 -37.787 1.00 48.94 308 MET A N 1
ATOM 2599 C CA . MET A 1 308 ? 22.360 -8.559 -37.047 1.00 48.94 308 MET A CA 1
ATOM 2600 C C . MET A 1 308 ? 20.874 -8.666 -37.438 1.00 48.94 308 MET A C 1
ATOM 2602 O O . MET A 1 308 ? 20.007 -8.561 -36.571 1.00 48.94 308 MET A O 1
ATOM 2606 N N . LEU A 1 309 ? 20.563 -8.906 -38.718 1.00 50.06 309 LEU A N 1
ATOM 2607 C CA . LEU A 1 309 ? 19.186 -9.104 -39.201 1.00 50.06 309 LEU A CA 1
ATOM 2608 C C . LEU A 1 309 ? 18.642 -10.518 -38.916 1.00 50.06 309 LEU A C 1
ATOM 2610 O O . LEU A 1 309 ? 17.465 -10.658 -38.591 1.00 50.06 309 LEU A O 1
ATOM 2614 N N . ASN A 1 310 ? 19.472 -11.567 -38.982 1.00 49.53 310 ASN A N 1
ATOM 2615 C CA . ASN A 1 310 ? 19.029 -12.957 -38.776 1.00 49.53 310 ASN A CA 1
ATOM 2616 C C . ASN A 1 310 ? 18.706 -13.294 -37.315 1.00 49.53 310 ASN A C 1
ATOM 2618 O O . ASN A 1 310 ? 17.883 -14.176 -37.074 1.00 49.53 310 ASN A O 1
ATOM 2622 N N . LEU A 1 311 ? 19.256 -12.560 -36.342 1.00 51.56 311 LEU A N 1
ATOM 2623 C CA . LEU A 1 311 ? 18.806 -12.629 -34.943 1.00 51.56 311 LEU A CA 1
ATOM 2624 C C . LEU A 1 311 ? 17.341 -12.169 -34.763 1.00 51.56 311 LEU A C 1
ATOM 2626 O O . LEU A 1 311 ? 16.760 -12.380 -33.704 1.00 51.56 311 LEU A O 1
ATOM 2630 N N . ASN A 1 312 ? 16.726 -11.584 -35.799 1.00 43.25 312 ASN A N 1
ATOM 2631 C CA . ASN A 1 312 ? 15.352 -11.076 -35.812 1.00 43.25 312 ASN A CA 1
ATOM 2632 C C . ASN A 1 312 ? 14.370 -11.881 -36.690 1.00 43.25 312 ASN A C 1
ATOM 2634 O O . ASN A 1 312 ? 13.213 -11.478 -36.784 1.00 43.25 312 ASN A O 1
ATOM 2638 N N . LEU A 1 313 ? 14.792 -12.971 -37.347 1.00 39.69 313 LEU A N 1
ATOM 2639 C CA . LEU A 1 313 ? 13.895 -13.798 -38.178 1.00 39.69 313 LEU A CA 1
ATOM 2640 C C . LEU A 1 313 ? 13.380 -15.069 -37.477 1.00 39.69 313 LEU A C 1
ATOM 2642 O O . LEU A 1 313 ? 12.520 -15.739 -38.039 1.00 39.69 313 LEU A O 1
ATOM 2646 N N . ASN A 1 314 ? 13.849 -15.380 -36.262 1.00 35.06 314 ASN A N 1
ATOM 2647 C CA . ASN A 1 314 ? 13.505 -16.619 -35.546 1.00 35.06 314 ASN A CA 1
ATOM 2648 C C . ASN A 1 314 ? 12.853 -16.427 -34.159 1.00 35.06 314 ASN A C 1
ATOM 2650 O O . ASN A 1 314 ? 12.783 -17.401 -33.416 1.00 35.06 314 ASN A O 1
ATOM 2654 N N . ASN A 1 315 ? 12.367 -15.228 -33.807 1.00 34.06 315 ASN A N 1
ATOM 2655 C CA . ASN A 1 315 ? 11.565 -14.999 -32.592 1.00 34.06 315 ASN A CA 1
ATOM 2656 C C . ASN A 1 315 ? 10.355 -14.109 -32.869 1.00 34.06 315 ASN A C 1
ATOM 2658 O O . ASN A 1 315 ? 10.565 -12.990 -33.396 1.00 34.06 315 ASN A O 1
#

Organism: NCBI:txid1302685

pLDDT: mean 85.65, std 13.93, range [34.06, 97.75]

Secondary structure (DSSP, 8-state):
--HHHHHHHHHHHHHHHHHHHHHHHH--HHHHHHHHHHHHHHHHHHH-TTS-HHHHHHHIIIIIHHHHHHHHHHHHHHHHHHHHHHHHHHHHHHHHHHHHTT--TTHHHHHHHHHHHHHHHHHHHHHHHHHT-----SHHHHHHHHHHHHHHSB--S-GGGTSPPS--EEEETTEEEEHHHHHHHHHTTT-EEEEEEEEETTEEEEEEEETTSS-EEEEETTTTEEEEPPHHHHTTS--SPP--HHHHHHHHHHHHHHHHHHHHHHHHHPPPHHHHHHHHHHHHHHHSTHHHHHHHH----TTHHHHHHHTTS--

Solvent-accessible surface area (backbone atoms only — not comparable to full-atom values): 17702 Å² total; per-residue (Å²): 131,61,72,67,50,56,48,48,55,53,51,50,53,53,51,50,54,53,42,46,57,48,23,69,62,32,71,32,70,69,53,42,52,50,42,54,52,54,51,50,54,52,47,54,55,70,74,37,83,87,58,67,53,69,46,58,49,49,48,36,65,65,49,51,52,56,49,48,52,53,53,50,54,52,48,55,54,50,53,57,61,44,49,59,54,52,50,52,41,53,52,47,51,53,53,40,54,62,46,61,78,64,58,77,82,57,58,75,58,51,49,56,49,45,19,53,53,43,19,53,49,52,46,50,47,50,52,25,64,76,69,75,49,89,80,79,71,61,64,80,61,50,48,56,51,78,74,38,36,94,48,30,31,45,54,92,64,69,63,76,64,72,55,77,75,97,71,68,60,44,78,54,88,86,30,38,37,25,51,68,44,54,54,56,32,56,78,46,71,28,40,40,36,66,45,36,44,34,42,45,100,90,41,44,40,37,38,31,37,39,52,100,52,94,52,38,32,40,38,33,64,81,76,31,34,35,40,63,54,57,70,76,43,51,77,74,50,88,69,58,71,59,54,50,53,62,58,53,53,39,52,52,47,51,53,50,39,52,55,49,53,52,53,49,51,50,58,54,43,59,67,58,70,71,57,50,51,52,50,50,55,49,47,53,53,73,63,41,82,52,48,67,59,40,64,72,63,72,75,86,78,87,56,63,62,51,57,67,51,55,73,60,76,81,116